Protein AF-A0A1W6LA20-F1 (afdb_monomer_lite)

Sequence (259 aa):
MHIARCRVLRPWIALGLLSVAATGLAGEPKESLSGRDGVFAAWASPSVADTHVFFKSREGATALARHCRAQLPVHLLPQGTPFTCRVEFLPPAEAGHEGGGLRLSVKGPGSKPDHWVYGLFTVSSPHHVRWTERAATAAEQSAVRALLATDTKLSRTVTGRAVGSARAVAAAEGGRILVVVPGRRVVDAFSEARRHHVFLVDGESARHLGELPDRPKQYVDVDGDDLPEVITDTECDGICVQLWTFSPRLELLVELGGH

Organism: NCBI:txid946333

Structure (mmCIF, N/CA/C/O backbone):
data_AF-A0A1W6LA20-F1
#
_entry.id   AF-A0A1W6LA20-F1
#
loop_
_atom_site.group_PDB
_atom_site.id
_atom_site.type_symbol
_atom_site.label_atom_id
_atom_site.label_alt_id
_atom_site.label_comp_id
_atom_site.label_asym_id
_atom_site.label_entity_id
_atom_site.label_seq_id
_atom_site.pdbx_PDB_ins_code
_atom_site.Cartn_x
_atom_site.Cartn_y
_atom_site.Cartn_z
_atom_site.occupancy
_atom_site.B_iso_or_equiv
_atom_site.auth_seq_id
_atom_site.auth_comp_id
_atom_site.auth_asym_id
_atom_site.auth_atom_id
_atom_site.pdbx_PDB_model_num
ATOM 1 N N . MET A 1 1 ? -43.755 4.092 -81.314 1.00 35.50 1 MET A N 1
ATOM 2 C CA . MET A 1 1 ? -42.280 4.095 -81.407 1.00 35.50 1 MET A CA 1
ATOM 3 C C . MET A 1 1 ? -41.787 2.778 -80.825 1.00 35.50 1 MET A C 1
ATOM 5 O O . MET A 1 1 ? -42.284 2.374 -79.781 1.00 35.50 1 MET A O 1
ATOM 9 N N . HIS A 1 2 ? -40.984 2.048 -81.596 1.00 28.33 2 HIS A N 1
ATOM 10 C CA . HIS A 1 2 ? -40.723 0.617 -81.443 1.00 28.33 2 HIS A CA 1
ATOM 11 C C . HIS A 1 2 ? -40.087 0.202 -80.108 1.00 28.33 2 HIS A C 1
ATOM 13 O O . HIS A 1 2 ? -39.221 0.874 -79.559 1.00 28.33 2 HIS A O 1
ATOM 19 N N . ILE A 1 3 ? -40.524 -0.977 -79.666 1.00 36.94 3 ILE A N 1
ATOM 20 C CA . ILE A 1 3 ? -39.949 -1.848 -78.641 1.00 36.94 3 ILE A CA 1
ATOM 21 C C . ILE A 1 3 ? -38.493 -2.192 -78.984 1.00 36.94 3 ILE A C 1
ATOM 23 O O . ILE A 1 3 ? -38.224 -2.608 -80.107 1.00 36.94 3 ILE A O 1
ATOM 27 N N . ALA A 1 4 ? -37.608 -2.191 -77.985 1.00 27.38 4 ALA A N 1
ATOM 28 C CA . ALA A 1 4 ? -36.491 -3.132 -77.937 1.00 27.38 4 ALA A CA 1
ATOM 29 C C . ALA A 1 4 ? -36.120 -3.466 -76.483 1.00 27.38 4 ALA A C 1
ATOM 31 O O . ALA A 1 4 ? -35.632 -2.636 -75.723 1.00 27.38 4 ALA A O 1
ATOM 32 N N . ARG A 1 5 ? -36.386 -4.724 -76.120 1.00 30.75 5 ARG A N 1
ATOM 33 C CA . ARG A 1 5 ? -35.808 -5.451 -74.984 1.00 30.75 5 ARG A CA 1
ATOM 34 C C . ARG A 1 5 ? -34.381 -5.890 -75.339 1.00 30.75 5 ARG A C 1
ATOM 36 O O . ARG A 1 5 ? -34.164 -6.256 -76.486 1.00 30.75 5 ARG A O 1
ATOM 43 N N . CYS A 1 6 ? -33.505 -6.031 -74.343 1.00 26.97 6 CYS A N 1
ATOM 44 C CA . CYS A 1 6 ? -32.532 -7.136 -74.207 1.00 26.97 6 CYS A CA 1
ATOM 45 C C . CYS A 1 6 ? -31.952 -7.094 -72.778 1.00 26.97 6 CYS A C 1
ATOM 47 O O . CYS A 1 6 ? -31.461 -6.061 -72.350 1.00 26.97 6 CYS A O 1
ATOM 49 N N . ARG A 1 7 ? -32.295 -8.055 -71.910 1.00 30.61 7 ARG A N 1
ATOM 50 C CA . ARG A 1 7 ? -31.641 -9.362 -71.645 1.00 30.61 7 ARG A CA 1
ATOM 51 C C . ARG A 1 7 ? -30.317 -9.237 -70.868 1.00 30.61 7 ARG A C 1
ATOM 53 O O . ARG A 1 7 ? -29.341 -8.743 -71.397 1.00 30.61 7 ARG A O 1
ATOM 60 N N . VAL A 1 8 ? -30.352 -9.555 -69.568 1.00 32.16 8 VAL A N 1
ATOM 61 C CA . VAL A 1 8 ? -29.878 -10.809 -68.921 1.00 32.16 8 VAL A CA 1
ATOM 62 C C . VAL A 1 8 ? -28.401 -10.739 -68.516 1.00 32.16 8 VAL A C 1
ATOM 64 O O . VAL A 1 8 ? -27.531 -10.852 -69.365 1.00 32.16 8 VAL A O 1
ATOM 67 N N . LEU A 1 9 ? -28.150 -10.699 -67.203 1.00 30.02 9 LEU A N 1
ATOM 68 C CA . LEU A 1 9 ? -27.264 -11.646 -66.514 1.00 30.02 9 LEU A CA 1
ATOM 69 C C . LEU A 1 9 ? -27.582 -11.660 -65.008 1.00 30.02 9 LEU A C 1
ATOM 71 O O . LEU A 1 9 ? -27.812 -10.633 -64.379 1.00 30.02 9 LEU A O 1
ATOM 75 N N . ARG A 1 10 ? -27.703 -12.884 -64.495 1.00 33.62 10 ARG A N 1
ATOM 76 C CA . ARG A 1 10 ? -28.074 -13.296 -63.135 1.00 33.62 10 ARG A CA 1
ATOM 77 C C . ARG A 1 10 ? -26.776 -13.553 -62.320 1.00 33.62 10 ARG A C 1
ATOM 79 O 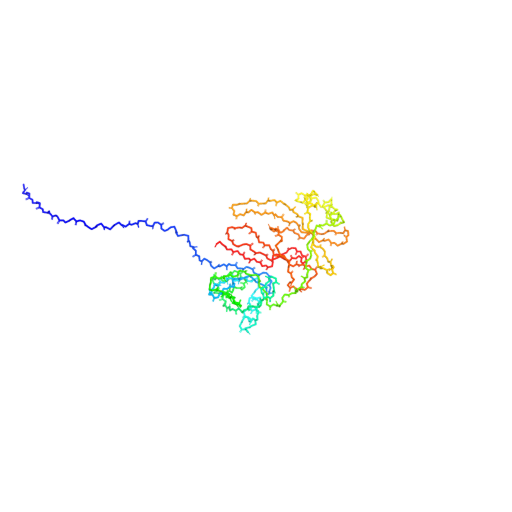O . ARG A 1 10 ? -25.693 -13.407 -62.876 1.00 33.62 10 ARG A O 1
ATOM 86 N N . PRO A 1 11 ? -26.853 -13.888 -61.021 1.00 39.06 11 PRO A N 1
ATOM 87 C CA . PRO A 1 11 ? -26.169 -13.197 -59.935 1.00 39.06 11 PRO A CA 1
ATOM 88 C C . PRO A 1 11 ? -24.902 -13.921 -59.455 1.00 39.06 11 PRO A C 1
ATOM 90 O O . PRO A 1 11 ? -24.794 -15.138 -59.567 1.00 39.06 11 PRO A O 1
ATOM 93 N N . TRP A 1 12 ? -23.999 -13.192 -58.805 1.00 30.77 12 TRP A N 1
ATOM 94 C CA . TRP A 1 12 ? -23.116 -13.787 -57.804 1.00 30.77 12 TRP A CA 1
ATOM 95 C C . TRP A 1 12 ? -23.503 -13.221 -56.446 1.00 30.77 12 TRP A C 1
ATOM 97 O O . TRP A 1 12 ? -23.446 -12.019 -56.201 1.00 30.77 12 TRP A O 1
ATOM 107 N N . ILE A 1 13 ? -23.990 -14.124 -55.602 1.00 44.78 13 ILE A N 1
ATOM 108 C CA . ILE A 1 13 ? -24.242 -13.900 -54.188 1.00 44.78 13 ILE A CA 1
ATOM 109 C C . ILE A 1 13 ? -22.882 -13.657 -53.536 1.00 44.78 13 ILE A C 1
ATOM 111 O O . ILE A 1 13 ? -22.053 -14.560 -53.486 1.00 44.78 13 ILE A O 1
ATOM 115 N N . ALA A 1 14 ? -22.673 -12.459 -53.008 1.00 33.38 14 ALA A N 1
ATOM 116 C CA . ALA A 1 14 ? -21.736 -12.246 -51.921 1.00 33.38 14 ALA A CA 1
ATOM 117 C C . ALA A 1 14 ? -22.557 -11.716 -50.747 1.00 33.38 14 ALA A C 1
ATOM 119 O O . ALA A 1 14 ? -22.927 -10.543 -50.700 1.00 33.38 14 ALA A O 1
ATOM 120 N N . LEU A 1 15 ? -22.904 -12.631 -49.839 1.00 37.78 15 LEU A N 1
ATOM 121 C CA . LEU A 1 15 ? -23.338 -12.310 -48.486 1.00 37.78 15 LEU A CA 1
ATOM 122 C C . LEU A 1 15 ? -22.204 -11.506 -47.829 1.00 37.78 15 LEU A C 1
ATOM 124 O O . LEU A 1 15 ? -21.242 -12.070 -47.314 1.00 37.78 15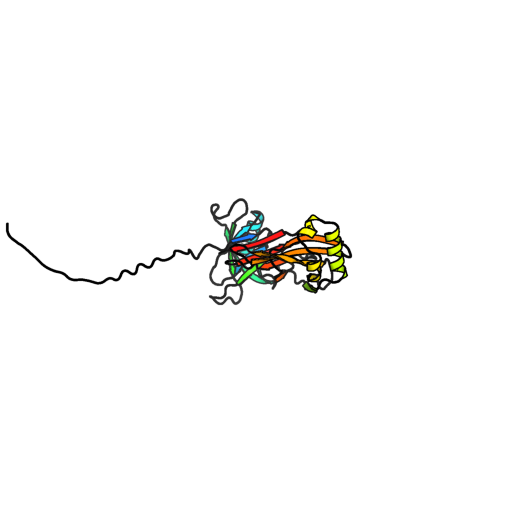 LEU A O 1
ATOM 128 N N . GLY A 1 16 ? -22.298 -10.182 -47.889 1.00 30.05 16 GLY A N 1
ATOM 129 C CA . GLY A 1 16 ? -21.519 -9.295 -47.040 1.00 30.05 16 GLY A CA 1
ATOM 130 C C . GLY A 1 16 ? -22.166 -9.276 -45.665 1.00 30.05 16 GLY A C 1
ATOM 131 O O . GLY A 1 16 ? -23.110 -8.524 -45.437 1.00 30.05 16 GLY A O 1
ATOM 132 N N . LEU A 1 17 ? -21.691 -10.145 -44.773 1.00 33.44 17 LEU A N 1
ATOM 133 C CA . LEU A 1 17 ? -21.923 -10.033 -43.338 1.00 33.44 17 LEU A CA 1
ATOM 134 C C . LEU A 1 17 ? -21.508 -8.623 -42.897 1.00 33.44 17 LEU A C 1
ATOM 136 O O . LEU A 1 17 ? -20.324 -8.288 -42.910 1.00 33.44 17 LEU A O 1
ATOM 140 N N . LEU A 1 18 ? -22.485 -7.801 -42.506 1.00 33.50 18 LEU A N 1
ATOM 141 C CA . LEU A 1 18 ? -22.236 -6.658 -41.636 1.00 33.50 18 LEU A CA 1
ATOM 142 C C . LEU A 1 18 ? -21.781 -7.212 -40.282 1.00 33.50 18 LEU A C 1
ATOM 144 O O . LEU A 1 18 ? -22.583 -7.433 -39.377 1.00 33.50 18 LEU A O 1
ATOM 148 N N . SER A 1 19 ? -20.480 -7.442 -40.145 1.00 3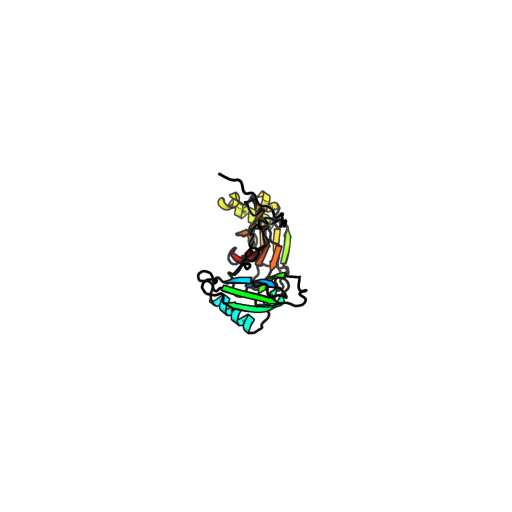0.89 19 SER A N 1
ATOM 149 C CA . SER A 1 19 ? -19.848 -7.494 -38.836 1.00 30.89 19 SER A CA 1
ATOM 150 C C . SER A 1 19 ? -19.741 -6.057 -38.345 1.00 30.89 19 SER A C 1
ATOM 152 O O . SER A 1 19 ? -18.800 -5.340 -38.680 1.00 30.89 19 SER A O 1
ATOM 154 N N . VAL A 1 20 ? -20.730 -5.619 -37.566 1.00 34.94 20 VAL A N 1
ATOM 155 C CA . VAL A 1 20 ? -20.547 -4.494 -36.646 1.00 34.94 20 VAL A CA 1
ATOM 156 C C . VAL A 1 20 ? -19.539 -4.981 -35.610 1.00 34.94 20 VAL A C 1
ATOM 158 O O . VAL A 1 20 ? -19.895 -5.604 -34.614 1.00 34.94 20 VAL A O 1
ATOM 161 N N . ALA A 1 21 ? -18.255 -4.784 -35.903 1.00 31.67 21 ALA A N 1
ATOM 162 C CA . ALA A 1 21 ? -17.211 -4.891 -34.907 1.00 31.67 21 ALA A CA 1
ATOM 163 C C . ALA A 1 21 ? -17.464 -3.763 -33.906 1.00 31.67 21 ALA A C 1
ATOM 165 O O . ALA A 1 21 ? -17.222 -2.593 -34.199 1.00 31.67 21 ALA A O 1
ATOM 166 N N . ALA A 1 22 ? -18.011 -4.112 -32.744 1.00 31.70 22 ALA A N 1
ATOM 167 C CA . ALA A 1 22 ? -17.915 -3.263 -31.576 1.00 31.70 22 ALA A CA 1
ATOM 168 C C . ALA A 1 22 ? -16.418 -3.066 -31.308 1.00 31.70 22 ALA A C 1
ATOM 170 O O . ALA A 1 22 ? -15.726 -3.982 -30.867 1.00 31.70 22 ALA A O 1
ATOM 171 N N . THR A 1 23 ? -15.901 -1.891 -31.653 1.00 36.00 23 THR A N 1
ATOM 172 C CA . THR A 1 23 ? -14.560 -1.439 -31.296 1.00 36.00 23 THR A CA 1
ATOM 173 C C . THR A 1 23 ? -14.529 -1.169 -29.794 1.00 36.00 23 THR A C 1
ATOM 175 O O . THR A 1 23 ? -14.578 -0.023 -29.360 1.00 36.00 23 THR A O 1
ATOM 178 N N . GLY A 1 24 ? -14.490 -2.234 -28.995 1.00 33.00 24 GLY A N 1
ATOM 179 C CA . GLY A 1 24 ? -13.830 -2.187 -27.700 1.00 33.00 24 GLY A CA 1
ATOM 180 C C . GLY A 1 24 ? -12.334 -2.236 -27.981 1.00 33.00 24 GLY A C 1
ATOM 181 O O . GLY A 1 24 ? -11.822 -3.274 -28.397 1.00 33.00 24 GLY A O 1
ATOM 182 N N . LEU A 1 25 ? -11.652 -1.099 -27.863 1.00 35.97 25 LEU A N 1
ATOM 183 C CA . LEU A 1 25 ? -10.195 -1.031 -27.940 1.00 35.97 25 LEU A CA 1
ATOM 184 C C . LEU A 1 25 ? -9.618 -1.784 -26.735 1.00 35.97 25 LEU A C 1
ATOM 186 O O . LEU A 1 25 ? -9.484 -1.232 -25.651 1.00 35.97 25 LEU A O 1
ATOM 190 N N . ALA A 1 26 ? -9.294 -3.060 -26.924 1.00 40.66 26 ALA A N 1
ATOM 191 C CA . ALA A 1 26 ? -8.349 -3.760 -26.071 1.00 40.66 26 ALA A CA 1
ATOM 192 C C . ALA A 1 26 ? -6.939 -3.271 -26.440 1.00 40.66 26 ALA A C 1
ATOM 194 O O . ALA A 1 26 ? -6.529 -3.444 -27.589 1.00 40.66 26 ALA A O 1
ATOM 195 N N . GLY A 1 27 ? -6.206 -2.667 -25.498 1.00 46.44 27 GLY A N 1
ATOM 196 C CA . GLY A 1 27 ? -4.784 -2.363 -25.707 1.00 46.44 27 GLY A CA 1
ATOM 197 C C . GLY A 1 27 ? -4.241 -1.049 -25.149 1.00 46.44 27 GLY A C 1
ATOM 198 O O . GLY A 1 27 ? -3.150 -0.665 -25.568 1.00 46.44 27 GLY A O 1
ATOM 199 N N . GLU A 1 28 ? -4.930 -0.354 -24.240 1.00 48.66 28 GLU A N 1
ATOM 200 C CA . GLU A 1 28 ? -4.274 0.753 -23.536 1.00 48.66 28 GLU A CA 1
ATOM 201 C C . GLU A 1 28 ? -3.193 0.205 -22.584 1.00 48.66 28 GLU A C 1
ATOM 203 O O . GLU A 1 28 ? -3.422 -0.800 -21.894 1.00 48.66 28 GLU A O 1
ATOM 208 N N . PRO A 1 29 ? -1.982 0.797 -22.581 1.00 54.75 29 PRO A N 1
ATOM 209 C CA . PRO A 1 29 ? -0.917 0.377 -21.686 1.00 54.75 29 PRO A CA 1
ATOM 210 C C . PRO A 1 29 ? -1.389 0.549 -20.245 1.00 54.75 29 PRO A C 1
ATOM 212 O O . PRO A 1 29 ? -1.896 1.600 -19.867 1.00 54.75 29 PRO A O 1
ATOM 215 N N . LYS A 1 30 ? -1.228 -0.497 -19.432 1.00 71.94 30 LYS A N 1
ATOM 216 C CA . LYS A 1 30 ? -1.599 -0.436 -18.017 1.00 71.94 30 LYS A CA 1
ATOM 2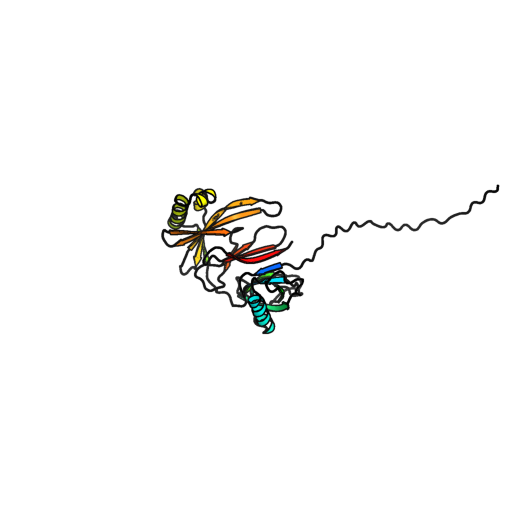17 C C . LYS A 1 30 ? -0.707 0.589 -17.316 1.00 71.94 30 LYS A C 1
ATOM 219 O O . LYS A 1 30 ? 0.512 0.598 -17.527 1.00 71.94 30 LYS A O 1
ATOM 224 N N . GLU A 1 31 ? -1.322 1.430 -16.494 1.00 82.31 31 GLU A N 1
ATOM 225 C CA . GLU A 1 31 ? -0.661 2.563 -15.859 1.00 82.31 31 GLU A CA 1
ATOM 226 C C . GLU A 1 31 ? -0.394 2.263 -14.387 1.00 82.31 31 GLU A C 1
ATOM 228 O O . GLU A 1 31 ? -1.270 1.823 -13.639 1.00 82.31 31 GLU A O 1
ATOM 233 N N . SER A 1 32 ? 0.839 2.517 -13.964 1.00 85.50 32 SER A N 1
ATOM 234 C CA . SER A 1 32 ? 1.225 2.535 -12.564 1.00 85.50 32 SER A CA 1
ATOM 235 C C . SER A 1 32 ? 1.595 3.948 -12.153 1.00 85.50 32 SER A C 1
ATOM 237 O O . SER A 1 32 ? 2.378 4.610 -12.830 1.00 85.50 32 SER A O 1
ATOM 239 N N . LEU A 1 33 ? 1.090 4.385 -11.006 1.00 87.44 33 LEU A N 1
ATOM 240 C CA . LEU A 1 33 ? 1.549 5.586 -10.331 1.00 87.44 33 LEU A CA 1
ATOM 241 C C . LEU A 1 33 ? 2.401 5.179 -9.131 1.00 87.44 33 LEU A C 1
ATOM 243 O O . LEU A 1 33 ? 1.936 4.460 -8.250 1.00 87.44 33 LEU A O 1
ATOM 247 N N . SER A 1 34 ? 3.633 5.673 -9.070 1.00 88.88 34 SER A N 1
ATOM 248 C CA . SER A 1 34 ? 4.517 5.522 -7.922 1.00 88.88 34 SER A CA 1
ATOM 249 C C . SER A 1 34 ? 4.767 6.859 -7.228 1.00 88.88 34 SER A C 1
ATOM 251 O O . SER A 1 34 ? 5.287 7.826 -7.791 1.00 88.88 34 SER A O 1
ATOM 253 N N . GLY A 1 35 ? 4.408 6.893 -5.953 1.00 85.38 35 GLY A N 1
ATOM 254 C CA . GLY A 1 35 ? 4.752 7.935 -5.004 1.00 85.38 35 GLY A CA 1
ATOM 255 C C . GLY A 1 35 ? 6.028 7.680 -4.209 1.00 85.38 35 GLY A C 1
ATOM 256 O O . GLY A 1 35 ? 6.377 8.539 -3.401 1.00 85.38 35 GLY A O 1
ATOM 257 N N . ARG A 1 36 ? 6.712 6.547 -4.417 1.00 87.25 36 ARG A N 1
ATOM 258 C CA . ARG A 1 36 ? 7.918 6.157 -3.674 1.00 87.25 36 ARG A CA 1
ATOM 259 C C . ARG A 1 36 ? 9.039 5.773 -4.629 1.00 87.25 36 ARG A C 1
ATOM 261 O O . ARG A 1 36 ? 8.926 4.817 -5.393 1.00 87.25 36 ARG A O 1
ATOM 268 N N . ASP A 1 37 ? 10.153 6.488 -4.533 1.00 88.00 37 ASP A N 1
ATOM 269 C CA . ASP A 1 37 ? 11.346 6.176 -5.312 1.00 88.00 37 ASP A CA 1
ATOM 270 C C . ASP A 1 37 ? 11.783 4.725 -5.080 1.00 88.00 37 ASP A C 1
ATOM 272 O O . ASP A 1 37 ? 11.865 4.250 -3.949 1.00 88.00 37 ASP A O 1
ATOM 276 N N . GLY A 1 38 ? 12.062 4.014 -6.172 1.00 89.50 38 GLY A N 1
ATOM 277 C CA . GLY A 1 38 ? 12.524 2.630 -6.116 1.00 89.50 38 GLY A CA 1
ATOM 278 C C . GLY A 1 38 ? 11.433 1.579 -5.902 1.00 89.50 38 GLY A C 1
ATOM 279 O O . GLY A 1 38 ? 11.757 0.399 -5.988 1.00 89.50 38 GLY A O 1
ATOM 280 N N . VAL A 1 39 ? 10.169 1.963 -5.705 1.00 92.75 39 VAL A N 1
ATOM 281 C CA . VAL A 1 39 ? 9.024 1.039 -5.621 1.00 92.75 39 VAL A CA 1
ATOM 282 C C . VAL A 1 39 ? 8.064 1.335 -6.766 1.00 92.75 39 VAL A C 1
ATOM 284 O O . VAL A 1 39 ? 7.811 2.494 -7.080 1.00 92.75 39 VAL A O 1
ATOM 287 N N . PHE A 1 40 ? 7.545 0.314 -7.438 1.00 92.75 40 PHE A N 1
ATOM 288 C CA . PHE A 1 40 ? 6.660 0.497 -8.592 1.00 92.75 40 PHE A CA 1
ATOM 289 C C . PHE A 1 40 ? 5.819 -0.751 -8.851 1.00 92.75 40 PHE A C 1
ATOM 291 O O . PHE A 1 40 ? 6.136 -1.832 -8.358 1.00 92.75 40 PHE A O 1
ATOM 298 N N . ALA A 1 41 ? 4.761 -0.620 -9.648 1.00 90.44 41 ALA A N 1
ATOM 299 C CA . ALA A 1 41 ? 4.003 -1.760 -10.137 1.00 90.44 41 ALA A CA 1
ATOM 300 C C . ALA A 1 41 ? 4.288 -2.013 -11.617 1.00 90.44 41 ALA A C 1
ATOM 302 O O . ALA A 1 41 ? 4.459 -1.075 -12.397 1.00 90.44 41 ALA A O 1
ATOM 303 N N . ALA A 1 42 ? 4.356 -3.285 -12.004 1.00 88.38 42 ALA A N 1
ATOM 304 C CA . ALA A 1 42 ? 4.606 -3.668 -13.386 1.00 88.38 42 ALA A CA 1
ATOM 305 C C . ALA A 1 42 ? 4.055 -5.055 -13.709 1.00 88.38 42 ALA A C 1
ATOM 307 O O . ALA A 1 42 ? 3.876 -5.912 -12.839 1.00 88.38 42 ALA A O 1
ATOM 308 N N . TRP A 1 43 ? 3.864 -5.305 -14.997 1.00 82.00 43 TRP A N 1
ATOM 309 C CA . TRP A 1 43 ? 3.751 -6.658 -15.513 1.00 82.00 43 TRP A CA 1
ATOM 310 C C . TRP A 1 43 ? 5.133 -7.292 -15.636 1.00 82.00 43 TRP A C 1
ATOM 312 O O . TRP A 1 43 ? 6.037 -6.752 -16.278 1.00 82.00 43 TRP A O 1
ATOM 322 N N . ALA A 1 44 ? 5.280 -8.482 -15.064 1.00 78.31 44 ALA A N 1
ATOM 323 C CA . ALA A 1 44 ? 6.351 -9.392 -15.411 1.00 78.31 44 ALA A CA 1
ATOM 324 C C . ALA A 1 44 ? 5.859 -10.377 -16.473 1.00 78.31 44 ALA A C 1
ATOM 326 O O . ALA A 1 44 ? 4.968 -11.193 -16.226 1.00 78.31 44 ALA A O 1
ATOM 327 N N . SER A 1 45 ? 6.451 -10.305 -17.663 1.00 67.00 45 SER A N 1
ATOM 328 C CA . SER A 1 45 ? 6.096 -11.145 -18.807 1.00 67.00 45 SER A CA 1
ATOM 329 C C . SER A 1 45 ? 7.355 -11.586 -19.561 1.00 67.00 45 SER A C 1
ATOM 331 O O . SER A 1 45 ? 8.325 -10.828 -19.656 1.00 67.00 45 SER A O 1
ATOM 333 N N . PRO A 1 46 ? 7.374 -12.804 -20.129 1.00 58.00 46 PRO A N 1
ATOM 334 C CA . PRO A 1 46 ? 8.442 -13.226 -21.030 1.00 58.00 46 PRO A CA 1
ATOM 335 C C . PRO A 1 46 ? 8.391 -12.489 -22.378 1.00 58.00 46 PRO A C 1
ATOM 337 O O . PRO A 1 46 ? 9.422 -12.391 -23.049 1.00 58.00 46 PRO A O 1
ATOM 340 N N . SER A 1 47 ? 7.224 -11.955 -22.758 1.00 54.66 47 SER A N 1
ATOM 341 C CA . SER A 1 47 ? 6.966 -11.239 -24.007 1.00 54.66 47 SER A CA 1
ATOM 342 C C . SER A 1 47 ? 6.430 -9.833 -23.718 1.00 54.66 47 SER A C 1
ATOM 344 O O . SER A 1 47 ? 5.232 -9.595 -23.797 1.00 54.66 47 SER A O 1
ATOM 346 N N . VAL A 1 48 ? 7.340 -8.932 -23.330 1.00 54.12 48 VAL A N 1
ATOM 347 C CA . VAL A 1 48 ? 7.296 -7.464 -23.534 1.00 54.12 48 VAL A CA 1
ATOM 348 C C . VAL A 1 48 ? 5.913 -6.804 -23.373 1.00 54.12 48 VAL A C 1
ATOM 350 O O . VAL A 1 48 ? 5.502 -5.993 -24.194 1.00 54.12 48 VAL A O 1
ATOM 353 N N . ALA A 1 49 ? 5.162 -7.164 -22.331 1.00 64.81 49 ALA A N 1
ATOM 354 C CA . ALA A 1 49 ? 4.028 -6.346 -21.930 1.00 64.81 49 ALA A CA 1
ATOM 355 C C . ALA A 1 49 ? 4.611 -5.151 -21.180 1.00 64.81 49 ALA A C 1
ATOM 357 O O . ALA A 1 49 ? 5.082 -5.295 -20.049 1.00 64.81 49 ALA A O 1
ATOM 358 N N . ASP A 1 50 ? 4.659 -4.008 -21.851 1.00 78.88 50 ASP A N 1
ATOM 359 C CA . ASP A 1 50 ? 5.176 -2.795 -21.248 1.00 78.88 50 ASP A CA 1
ATOM 360 C C . ASP A 1 50 ? 4.129 -2.191 -20.311 1.00 78.88 50 ASP A C 1
ATOM 362 O O . ASP A 1 50 ? 2.942 -2.113 -20.624 1.00 78.88 50 ASP A O 1
ATOM 366 N N . THR A 1 51 ? 4.583 -1.772 -19.135 1.00 84.94 51 THR A N 1
ATOM 367 C CA . THR A 1 51 ? 3.792 -0.978 -18.190 1.00 84.94 51 THR A CA 1
ATOM 368 C C . THR A 1 51 ? 4.251 0.467 -18.288 1.00 84.94 51 THR A C 1
ATOM 370 O O . THR A 1 51 ? 5.458 0.732 -18.296 1.00 84.94 51 THR A O 1
ATOM 373 N N . HIS A 1 52 ? 3.312 1.404 -18.364 1.00 88.81 52 HIS A N 1
ATOM 374 C CA . HIS A 1 52 ? 3.628 2.818 -18.209 1.00 88.81 52 HIS A CA 1
ATOM 375 C C . HIS A 1 52 ? 3.675 3.129 -16.715 1.00 88.81 52 HIS A C 1
ATOM 377 O O . HIS A 1 52 ? 2.690 2.946 -16.010 1.00 88.81 52 HIS A O 1
ATOM 383 N N . VAL A 1 53 ? 4.837 3.540 -16.215 1.00 89.69 53 VAL A N 1
ATOM 384 C CA . VAL A 1 53 ? 5.050 3.848 -14.799 1.00 89.69 53 VAL A CA 1
ATOM 385 C C . VAL A 1 53 ? 5.358 5.329 -14.656 1.00 89.69 53 VAL A C 1
ATOM 387 O O . VAL A 1 53 ? 6.362 5.820 -15.175 1.00 89.69 53 VAL A O 1
ATOM 390 N N . PHE A 1 54 ? 4.506 6.029 -13.924 1.00 89.75 54 PHE A N 1
ATOM 391 C CA . PHE A 1 54 ? 4.608 7.449 -13.631 1.00 89.75 54 PHE A CA 1
ATOM 392 C C . PHE A 1 54 ? 5.114 7.645 -12.209 1.00 89.75 54 PHE A C 1
ATOM 394 O O . PHE A 1 54 ? 4.591 7.049 -11.271 1.00 89.75 54 PHE A O 1
ATOM 401 N N . PHE A 1 55 ? 6.124 8.490 -12.031 1.00 87.69 55 PHE A N 1
ATOM 402 C CA . PHE A 1 55 ? 6.685 8.803 -10.717 1.00 87.69 55 PHE A CA 1
ATOM 403 C C . PHE A 1 55 ? 6.286 10.204 -10.288 1.00 87.69 55 PHE A C 1
ATOM 405 O O . PHE A 1 55 ? 6.302 11.108 -11.111 1.00 87.69 55 PHE A O 1
ATOM 412 N N . LYS A 1 56 ? 6.041 10.432 -8.992 1.00 84.12 56 LYS A N 1
ATOM 413 C CA . LYS A 1 56 ? 5.834 11.795 -8.456 1.00 84.12 56 LYS A CA 1
ATOM 414 C C . LYS A 1 56 ? 7.027 12.736 -8.708 1.00 84.12 56 LYS A C 1
ATOM 416 O O . LYS A 1 56 ? 6.839 13.947 -8.713 1.00 84.12 56 LYS A O 1
ATOM 421 N N . SER A 1 57 ? 8.240 12.205 -8.896 1.00 84.19 57 SER A N 1
ATOM 422 C CA . SER A 1 57 ? 9.468 12.979 -9.128 1.00 84.19 57 SER A CA 1
ATOM 423 C C . SER A 1 57 ? 10.213 12.504 -10.382 1.00 84.19 57 SER A C 1
ATOM 425 O O . SER A 1 57 ? 10.217 11.319 -10.734 1.00 84.19 57 SER A O 1
ATOM 427 N N . ARG A 1 58 ? 10.890 13.426 -11.076 1.00 86.62 58 ARG A N 1
ATOM 428 C CA . ARG A 1 58 ? 11.765 13.078 -12.211 1.00 86.62 58 ARG A CA 1
ATOM 429 C C . ARG A 1 58 ? 13.022 12.348 -11.739 1.00 86.62 58 ARG A C 1
ATOM 431 O O . ARG A 1 58 ? 13.567 11.510 -12.465 1.00 86.62 58 ARG A O 1
ATOM 438 N N . GLU A 1 59 ? 13.484 12.671 -10.539 1.00 89.19 59 GLU A N 1
ATOM 439 C CA . GLU A 1 59 ? 14.616 12.051 -9.864 1.00 89.19 59 GLU A CA 1
ATOM 440 C C . GLU A 1 59 ? 14.363 10.556 -9.651 1.00 89.19 59 GLU A C 1
ATOM 442 O O . GLU A 1 59 ? 15.210 9.751 -10.045 1.00 89.19 59 GLU A O 1
ATOM 447 N N . GLY A 1 60 ? 13.180 10.183 -9.152 1.00 89.50 60 GLY A N 1
ATOM 448 C CA . GLY A 1 60 ? 12.763 8.794 -8.949 1.00 89.50 60 GLY A CA 1
ATOM 449 C C . GLY A 1 60 ? 12.746 7.992 -10.249 1.00 89.50 60 GLY A C 1
ATOM 450 O O . GLY A 1 60 ? 13.387 6.940 -10.343 1.00 89.50 60 GLY A O 1
ATOM 451 N N . ALA A 1 61 ? 12.127 8.539 -11.302 1.00 91.12 61 ALA A N 1
ATOM 452 C CA . ALA A 1 61 ? 12.144 7.925 -12.633 1.00 91.12 61 ALA A CA 1
ATOM 453 C C . ALA A 1 61 ? 13.579 7.768 -13.175 1.00 91.12 61 ALA A C 1
ATOM 455 O O . ALA A 1 61 ? 13.949 6.732 -13.730 1.00 91.12 61 ALA A O 1
ATOM 456 N N . THR A 1 62 ? 14.433 8.777 -12.983 1.00 92.25 62 THR A N 1
ATOM 457 C CA . THR A 1 62 ? 15.832 8.739 -13.437 1.00 92.25 62 THR A CA 1
ATOM 458 C C . THR A 1 62 ? 16.667 7.720 -12.664 1.00 92.25 62 THR A C 1
ATOM 460 O O . THR A 1 62 ? 17.519 7.047 -13.257 1.00 92.25 62 THR A O 1
ATOM 463 N N . ALA A 1 63 ? 16.432 7.585 -11.360 1.00 93.75 63 ALA A N 1
ATOM 464 C CA . ALA A 1 63 ? 17.093 6.601 -10.515 1.00 93.75 63 ALA A CA 1
ATOM 465 C C . ALA A 1 63 ? 16.728 5.175 -10.946 1.00 93.75 63 ALA A C 1
ATOM 467 O O . ALA A 1 63 ? 17.634 4.376 -11.199 1.00 93.75 63 ALA A O 1
ATOM 468 N N . LEU A 1 64 ? 15.435 4.885 -11.148 1.00 94.75 64 LEU A N 1
ATOM 469 C CA . LEU A 1 64 ? 14.999 3.581 -11.656 1.00 94.75 64 LEU A CA 1
ATOM 470 C C . LEU A 1 64 ? 15.567 3.308 -13.055 1.00 94.75 64 LEU A C 1
ATOM 472 O O . LEU A 1 64 ? 16.077 2.217 -13.320 1.00 94.75 64 LEU A O 1
ATOM 476 N N . ALA A 1 65 ? 15.567 4.317 -13.933 1.00 94.44 65 ALA A N 1
ATOM 477 C CA . ALA A 1 65 ? 16.128 4.178 -15.271 1.00 94.44 65 ALA A CA 1
ATOM 478 C C . ALA A 1 65 ? 17.610 3.765 -15.237 1.00 94.44 65 ALA A C 1
ATOM 480 O O . ALA A 1 65 ? 18.051 2.895 -15.994 1.00 94.44 65 ALA A O 1
ATOM 481 N N . ARG A 1 66 ? 18.387 4.375 -14.335 1.00 95.94 66 ARG A N 1
ATOM 482 C CA . ARG A 1 66 ? 19.802 4.048 -14.117 1.00 95.94 66 ARG A CA 1
ATOM 483 C C . ARG A 1 66 ? 19.978 2.638 -13.554 1.00 95.94 66 ARG A C 1
ATOM 485 O O . ARG A 1 66 ? 20.834 1.913 -14.054 1.00 95.94 66 ARG A O 1
ATOM 492 N N . HIS A 1 67 ? 19.161 2.249 -12.574 1.00 96.69 67 HIS A N 1
ATOM 493 C CA . HIS A 1 67 ? 19.181 0.920 -11.950 1.00 96.69 67 HIS A CA 1
ATOM 494 C C . HIS A 1 67 ? 18.987 -0.198 -12.981 1.00 96.69 67 HIS A C 1
ATOM 496 O O . HIS A 1 67 ? 19.819 -1.098 -13.095 1.00 96.69 67 HIS A O 1
ATOM 502 N N . CYS A 1 68 ? 17.955 -0.083 -13.821 1.00 94.50 68 CYS A N 1
ATOM 503 C CA . CYS A 1 68 ? 17.675 -1.069 -14.867 1.00 94.50 68 CYS A CA 1
ATOM 504 C C . CYS A 1 68 ? 18.755 -1.098 -15.960 1.00 94.50 68 CYS A C 1
ATOM 506 O O . CYS A 1 68 ? 19.147 -2.169 -16.427 1.00 94.50 68 CYS A O 1
ATOM 508 N N . ARG A 1 69 ? 19.300 0.060 -16.362 1.00 94.88 69 ARG A N 1
ATOM 509 C CA . ARG A 1 69 ? 20.413 0.118 -17.333 1.00 94.88 69 ARG A CA 1
ATOM 510 C C . ARG A 1 69 ? 21.687 -0.532 -16.803 1.00 94.88 69 ARG A C 1
ATOM 512 O O . ARG A 1 69 ? 22.416 -1.134 -17.584 1.00 94.88 69 ARG A O 1
ATOM 519 N N . ALA A 1 70 ? 21.919 -0.462 -15.495 1.00 96.19 70 ALA A N 1
ATOM 520 C CA . ALA A 1 70 ? 23.004 -1.172 -14.825 1.00 96.19 70 ALA A CA 1
ATOM 521 C C . ALA A 1 70 ? 22.750 -2.688 -14.682 1.00 96.19 70 ALA A C 1
ATOM 523 O O . ALA A 1 70 ? 23.600 -3.389 -14.143 1.00 96.19 70 ALA A O 1
ATOM 524 N N . GLN A 1 71 ? 21.610 -3.198 -15.173 1.00 93.19 71 GLN A N 1
ATOM 525 C CA . GLN A 1 71 ? 21.206 -4.609 -15.089 1.00 93.19 71 GLN A CA 1
ATOM 526 C C . GLN A 1 71 ? 21.134 -5.131 -13.644 1.00 93.19 71 GLN A C 1
ATOM 528 O O . GLN A 1 71 ? 21.317 -6.322 -13.394 1.00 93.19 71 GLN A O 1
ATOM 533 N N . LEU A 1 72 ? 20.852 -4.238 -12.692 1.00 95.25 72 LEU A N 1
ATOM 534 C CA . LEU A 1 72 ? 20.617 -4.608 -11.303 1.00 95.25 72 LEU A CA 1
ATOM 535 C C . LEU A 1 72 ? 19.222 -5.240 -11.153 1.00 95.25 72 LEU A C 1
ATOM 537 O O . LEU A 1 72 ? 18.300 -4.875 -11.892 1.00 95.25 72 LEU A O 1
ATOM 541 N N . PRO A 1 73 ? 19.050 -6.199 -10.225 1.00 93.69 73 PRO A N 1
ATOM 542 C CA . PRO A 1 73 ? 17.770 -6.860 -10.033 1.00 93.69 73 PRO A CA 1
ATOM 543 C C . PRO A 1 73 ? 16.731 -5.906 -9.439 1.00 93.69 73 PRO A C 1
ATOM 545 O O . PRO A 1 73 ? 17.049 -5.016 -8.652 1.00 93.69 73 PRO A O 1
ATOM 548 N N . VAL A 1 74 ? 15.474 -6.133 -9.798 1.00 94.12 74 VAL A N 1
ATOM 549 C CA . VAL A 1 74 ? 14.300 -5.632 -9.076 1.00 94.12 74 VAL A CA 1
ATOM 550 C C . VAL A 1 74 ? 13.599 -6.823 -8.436 1.00 94.12 74 VAL A C 1
ATOM 552 O O . VAL A 1 74 ? 13.599 -7.919 -8.993 1.00 94.12 74 VAL A O 1
ATOM 555 N N . HIS A 1 75 ? 13.030 -6.643 -7.257 1.00 92.56 75 HIS A N 1
ATOM 556 C CA . HIS A 1 75 ? 12.523 -7.730 -6.431 1.00 92.56 75 HIS A CA 1
ATOM 557 C C . HIS A 1 75 ? 11.003 -7.680 -6.349 1.00 92.56 75 HIS A C 1
ATOM 559 O O . HIS A 1 75 ? 10.441 -6.645 -6.002 1.00 92.56 75 HIS A O 1
ATOM 565 N N . LEU A 1 76 ? 10.345 -8.801 -6.649 1.00 90.56 76 LEU A N 1
ATOM 566 C CA . LEU A 1 76 ? 8.899 -8.958 -6.503 1.00 90.56 76 LEU A CA 1
ATOM 567 C C . LEU A 1 76 ? 8.516 -8.994 -5.019 1.00 90.56 76 LEU A C 1
ATOM 569 O O . LEU A 1 76 ? 9.034 -9.818 -4.265 1.00 90.56 76 LEU A O 1
ATOM 573 N N . LEU A 1 77 ? 7.581 -8.146 -4.611 1.00 89.38 77 LEU A N 1
ATOM 574 C CA . LEU A 1 77 ? 6.996 -8.147 -3.275 1.00 89.38 77 LEU A CA 1
ATOM 575 C C . LEU A 1 77 ? 5.843 -9.162 -3.173 1.00 89.38 77 LEU A C 1
ATOM 577 O O . LEU A 1 77 ? 5.073 -9.299 -4.125 1.00 89.38 77 LEU A O 1
ATOM 581 N N . PRO A 1 78 ? 5.659 -9.816 -2.008 1.00 86.19 78 PRO A N 1
ATOM 582 C CA . PRO A 1 78 ? 6.537 -9.834 -0.828 1.00 86.19 78 PRO A CA 1
ATOM 583 C C . PRO A 1 78 ? 7.735 -10.791 -0.930 1.00 86.19 78 PRO A C 1
ATOM 585 O O . PRO A 1 78 ? 8.582 -10.809 -0.042 1.00 86.19 78 PRO A O 1
ATOM 588 N N . GLN A 1 79 ? 7.792 -11.651 -1.948 1.00 85.94 79 GLN A N 1
ATOM 589 C CA . GLN A 1 79 ? 8.662 -12.834 -1.931 1.00 85.94 79 GLN A CA 1
ATOM 590 C C . GLN A 1 79 ? 10.159 -12.521 -2.078 1.00 85.94 79 GLN A C 1
ATOM 592 O O . GLN A 1 79 ? 10.985 -13.396 -1.838 1.00 85.94 79 GLN A O 1
ATOM 597 N N . GLY A 1 80 ? 10.526 -11.320 -2.521 1.00 88.31 80 GLY A N 1
ATOM 598 C CA . GLY A 1 80 ? 11.909 -10.922 -2.789 1.00 88.31 80 GLY A CA 1
ATOM 599 C C . GLY A 1 80 ? 12.519 -11.573 -4.032 1.00 88.31 80 GLY A C 1
ATOM 600 O O . GLY A 1 80 ? 13.717 -11.428 -4.282 1.00 88.31 80 GLY A O 1
ATOM 601 N N . THR A 1 81 ? 11.713 -12.284 -4.829 1.00 89.06 81 THR A N 1
ATOM 602 C CA . THR A 1 81 ? 12.192 -12.988 -6.027 1.00 89.06 81 THR A CA 1
ATOM 603 C C . THR A 1 81 ? 12.784 -11.976 -7.011 1.00 89.06 81 THR A C 1
ATOM 605 O O . THR A 1 81 ? 12.097 -11.004 -7.329 1.00 89.06 81 THR A O 1
ATOM 608 N N . PRO A 1 82 ? 14.026 -12.164 -7.492 1.00 91.12 82 PRO A N 1
ATOM 609 C CA . PRO A 1 82 ? 14.677 -11.203 -8.371 1.00 91.12 82 PRO A CA 1
ATOM 610 C C . PRO A 1 82 ? 14.206 -11.335 -9.827 1.00 91.12 82 PRO A C 1
ATOM 612 O O . PRO A 1 82 ? 14.049 -12.434 -10.362 1.00 91.12 82 PRO A O 1
ATOM 615 N N . PHE A 1 83 ? 14.042 -10.188 -10.476 1.00 90.44 83 PHE A N 1
ATOM 616 C CA . PHE A 1 83 ? 13.699 -10.001 -11.882 1.00 90.44 83 PHE A CA 1
ATOM 617 C C . PHE A 1 83 ? 14.668 -8.989 -12.507 1.00 90.44 83 PHE A C 1
ATOM 619 O O . PHE A 1 83 ? 15.280 -8.172 -11.821 1.00 90.44 83 PHE A O 1
ATOM 626 N N . THR A 1 84 ? 14.800 -9.020 -13.827 1.00 90.56 84 THR A N 1
ATOM 627 C CA . THR A 1 84 ? 15.517 -8.004 -14.604 1.00 90.56 84 THR A CA 1
ATOM 628 C C . THR A 1 84 ? 14.517 -7.016 -15.186 1.00 90.56 84 THR A C 1
ATOM 630 O O . THR A 1 84 ? 13.459 -7.424 -15.662 1.00 90.56 84 THR A O 1
ATOM 633 N N . CYS A 1 85 ? 14.859 -5.730 -15.212 1.00 91.75 85 CYS A N 1
ATOM 634 C CA . CYS A 1 85 ? 14.040 -4.701 -15.846 1.00 91.75 85 CYS A CA 1
ATOM 635 C C . CYS A 1 85 ? 14.712 -4.083 -17.080 1.00 91.75 85 CYS A C 1
ATOM 637 O O . CYS A 1 85 ? 15.938 -3.979 -17.171 1.00 91.75 85 CYS A O 1
ATOM 639 N N . ARG A 1 86 ? 13.886 -3.644 -18.032 1.00 91.00 86 ARG A N 1
ATOM 640 C CA . ARG A 1 86 ? 14.246 -2.760 -19.149 1.00 91.00 86 ARG A CA 1
ATOM 641 C C . ARG A 1 86 ? 13.321 -1.559 -19.147 1.00 91.00 86 ARG A C 1
ATOM 643 O O . ARG A 1 86 ? 12.148 -1.690 -18.822 1.00 91.00 86 ARG A O 1
ATOM 650 N N . VAL A 1 87 ? 13.871 -0.407 -19.499 1.00 91.75 87 VAL A N 1
ATOM 651 C CA . VAL A 1 87 ? 13.209 0.887 -19.344 1.00 91.75 87 VAL A CA 1
ATOM 652 C C . VAL A 1 87 ? 13.540 1.820 -20.487 1.00 91.75 87 VAL A C 1
ATOM 654 O O . VAL A 1 87 ? 14.701 1.943 -20.887 1.00 91.75 87 VAL A O 1
ATOM 657 N N . GLU A 1 88 ? 12.530 2.560 -20.913 1.00 91.06 88 GLU A N 1
ATOM 658 C CA . GLU A 1 88 ? 12.647 3.706 -21.804 1.00 91.06 88 GLU A CA 1
ATOM 659 C C . GLU A 1 88 ? 11.876 4.878 -21.199 1.00 91.06 88 GLU A C 1
ATOM 661 O O . GLU A 1 88 ? 10.867 4.684 -20.527 1.00 91.06 88 GLU A O 1
ATOM 666 N N . PHE A 1 89 ? 12.360 6.105 -21.391 1.00 90.25 89 PHE A N 1
ATOM 667 C CA . PHE A 1 89 ? 11.579 7.271 -20.980 1.00 90.25 89 PHE A CA 1
ATOM 668 C C . PHE A 1 89 ? 10.413 7.449 -21.941 1.00 90.25 89 PHE A C 1
ATOM 670 O O . PHE A 1 89 ? 10.607 7.391 -23.157 1.00 90.25 89 PHE A O 1
ATOM 677 N N . LEU A 1 90 ? 9.226 7.702 -21.393 1.00 87.69 90 LEU A N 1
ATOM 678 C CA . LEU A 1 90 ? 8.084 8.068 -22.214 1.00 87.69 90 LEU A CA 1
ATOM 679 C C . LEU A 1 90 ? 8.352 9.411 -22.913 1.00 87.69 90 LEU A C 1
ATOM 681 O O . LEU A 1 90 ? 8.994 10.297 -22.331 1.00 87.69 90 LEU A O 1
ATOM 685 N N . PRO A 1 91 ? 7.871 9.589 -24.155 1.00 84.88 91 PRO A N 1
ATOM 686 C CA . PRO A 1 91 ? 7.879 10.889 -24.809 1.00 84.88 91 PRO A CA 1
ATOM 687 C C . PRO A 1 91 ? 7.179 11.951 -23.941 1.00 84.88 91 PRO A C 1
ATOM 689 O O . PRO A 1 91 ? 6.224 11.619 -23.240 1.00 84.88 91 PRO A O 1
ATOM 692 N N . PRO A 1 92 ? 7.559 13.241 -24.023 1.00 78.88 92 PRO A N 1
ATOM 693 C CA . PRO A 1 92 ? 6.939 14.299 -23.216 1.00 78.88 92 PRO A CA 1
ATOM 694 C C . PRO A 1 92 ? 5.410 14.393 -23.335 1.00 78.88 92 PRO A C 1
ATOM 696 O O . PRO A 1 92 ? 4.754 14.807 -22.389 1.00 78.88 92 PRO A O 1
ATOM 699 N N . ALA A 1 93 ? 4.845 14.001 -24.481 1.00 78.25 93 ALA A N 1
ATOM 700 C CA . ALA A 1 93 ? 3.399 13.976 -24.702 1.00 78.25 93 ALA A CA 1
ATOM 701 C C . ALA A 1 93 ? 2.677 12.852 -23.931 1.00 78.25 93 ALA A C 1
ATOM 703 O O . ALA A 1 93 ? 1.486 12.973 -23.668 1.00 78.25 93 ALA A O 1
ATOM 704 N N . GLU A 1 94 ? 3.390 11.781 -23.573 1.00 77.75 94 GLU A N 1
ATOM 705 C CA . GLU A 1 94 ? 2.864 10.600 -22.875 1.00 77.75 94 GLU A CA 1
ATOM 706 C C . GLU A 1 94 ? 3.270 10.564 -21.396 1.00 77.75 94 GLU A C 1
ATOM 708 O O . GLU A 1 94 ? 2.659 9.850 -20.617 1.00 77.75 94 GLU A O 1
ATOM 713 N N . ALA A 1 95 ? 4.297 11.316 -20.990 1.00 69.06 95 ALA A N 1
ATOM 714 C CA . ALA A 1 95 ? 4.897 11.235 -19.656 1.00 69.06 95 ALA A CA 1
ATOM 715 C C . ALA A 1 95 ? 4.038 11.817 -18.511 1.00 69.06 95 ALA A C 1
ATOM 717 O O . ALA A 1 95 ? 4.474 11.773 -17.365 1.00 69.06 95 ALA A O 1
ATOM 718 N N . GLY A 1 96 ? 2.841 12.345 -18.791 1.00 65.81 96 GLY A N 1
ATOM 719 C CA . GLY A 1 96 ? 2.019 13.036 -17.793 1.00 65.81 96 GLY A CA 1
ATOM 720 C C . GLY A 1 96 ? 2.611 14.385 -17.356 1.00 65.81 96 GLY A C 1
ATOM 721 O O . GLY A 1 96 ? 3.646 14.831 -17.854 1.00 65.81 96 GLY A O 1
ATOM 722 N N . HIS A 1 97 ? 1.918 15.105 -16.468 1.00 54.16 97 HIS A N 1
ATOM 723 C CA . HIS A 1 97 ? 2.400 16.392 -15.949 1.00 54.16 97 HIS A CA 1
ATOM 724 C C . HIS A 1 97 ? 3.376 16.186 -14.776 1.00 54.16 97 HIS A C 1
ATOM 726 O O . HIS A 1 97 ? 3.064 15.502 -13.807 1.00 54.16 97 HIS A O 1
ATOM 732 N N . GLU A 1 98 ? 4.549 16.821 -14.886 1.00 59.31 98 GLU A N 1
ATOM 733 C CA . GLU A 1 98 ? 5.591 17.058 -13.861 1.00 59.31 98 GLU A CA 1
ATOM 734 C C . GLU A 1 98 ? 6.377 15.843 -13.324 1.00 59.31 98 GLU A C 1
ATOM 736 O O . GLU A 1 98 ? 7.571 15.970 -13.038 1.00 59.31 98 GLU A O 1
ATOM 741 N N . GLY A 1 99 ? 5.768 14.663 -13.264 1.00 62.41 99 GLY A N 1
ATOM 742 C CA . GLY A 1 99 ? 6.384 13.413 -12.828 1.00 62.41 99 GLY A CA 1
ATOM 743 C C . GLY A 1 99 ? 7.001 12.617 -13.980 1.00 62.41 99 GLY A C 1
ATOM 744 O O . GLY A 1 99 ? 6.373 12.449 -15.015 1.00 62.41 99 GLY A O 1
ATOM 745 N N . GLY A 1 100 ? 8.240 12.133 -13.872 1.00 76.00 100 GLY A N 1
ATOM 746 C CA . GLY A 1 100 ? 8.856 11.383 -14.976 1.00 76.00 100 GLY A CA 1
ATOM 747 C C . GLY A 1 100 ? 8.091 10.090 -15.304 1.00 76.00 100 GLY A C 1
ATOM 748 O O . GLY A 1 100 ? 7.819 9.299 -14.403 1.00 76.00 100 GLY A O 1
ATOM 749 N N . GLY A 1 101 ? 7.788 9.858 -16.585 1.00 87.75 101 GLY A N 1
ATOM 750 C CA . GLY A 1 101 ? 7.150 8.633 -17.077 1.00 87.75 101 GLY A CA 1
ATOM 751 C C . GLY A 1 101 ? 8.144 7.657 -17.714 1.00 87.75 101 GLY A C 1
ATOM 752 O O . GLY A 1 101 ? 9.021 8.061 -18.487 1.00 87.75 101 GLY A O 1
ATOM 753 N N . LEU A 1 102 ? 8.004 6.367 -17.412 1.00 90.31 102 LEU A N 1
ATOM 754 C CA . LEU A 1 102 ? 8.810 5.282 -17.972 1.00 90.31 102 LEU A CA 1
ATOM 755 C C . LEU A 1 102 ? 7.924 4.230 -18.636 1.00 90.31 102 LEU A C 1
ATOM 757 O O . LEU A 1 102 ? 6.916 3.813 -18.076 1.00 90.31 102 LEU A O 1
ATOM 761 N N . ARG A 1 103 ? 8.359 3.732 -19.789 1.00 90.75 103 ARG A N 1
ATOM 762 C CA . ARG A 1 103 ? 7.910 2.457 -20.340 1.00 90.75 103 ARG A CA 1
ATOM 763 C C . ARG A 1 103 ? 8.802 1.362 -19.771 1.00 90.75 103 ARG A C 1
ATOM 765 O O . ARG A 1 103 ? 10.017 1.402 -19.971 1.00 90.75 103 ARG A O 1
ATOM 772 N N . LEU A 1 104 ? 8.223 0.430 -19.023 1.00 89.56 104 LEU A N 1
ATOM 773 C CA . LEU A 1 104 ? 8.950 -0.573 -18.250 1.00 89.56 104 LEU A CA 1
ATOM 774 C C . LEU A 1 104 ? 8.531 -1.992 -18.646 1.00 89.56 104 LEU A C 1
ATOM 776 O O . LEU A 1 104 ? 7.347 -2.315 -18.659 1.00 89.56 104 LEU A O 1
ATOM 780 N N . SER A 1 105 ? 9.521 -2.859 -18.850 1.00 88.19 105 SER A N 1
ATOM 781 C CA . SER A 1 105 ? 9.347 -4.302 -19.015 1.00 88.19 105 SER A CA 1
ATOM 782 C C . SER A 1 105 ? 10.119 -5.047 -17.930 1.00 88.19 105 SER A C 1
ATOM 784 O O . SER A 1 105 ? 11.316 -4.805 -17.745 1.00 88.19 105 SER A O 1
ATOM 786 N N . VAL A 1 106 ? 9.459 -5.965 -17.221 1.00 88.88 106 VAL A N 1
ATOM 787 C CA . VAL A 1 106 ? 10.077 -6.794 -16.177 1.00 88.88 106 VAL A CA 1
ATOM 788 C C . VAL A 1 106 ? 10.092 -8.258 -16.619 1.00 88.88 106 VAL A C 1
ATOM 790 O O . VAL A 1 106 ? 9.087 -8.804 -17.071 1.00 88.88 106 VAL A O 1
ATOM 793 N N . LYS A 1 107 ? 11.243 -8.921 -16.495 1.00 85.50 107 LYS A N 1
ATOM 794 C CA . LYS A 1 107 ? 11.457 -10.309 -16.922 1.00 85.50 107 LYS A CA 1
ATOM 795 C C . LYS A 1 107 ? 12.077 -11.130 -15.799 1.00 85.50 107 LYS A C 1
ATOM 797 O O . LYS A 1 107 ? 13.103 -10.745 -15.249 1.00 85.50 107 LYS A O 1
ATOM 802 N N . GLY A 1 108 ? 11.487 -12.283 -15.490 1.00 72.50 108 GLY A N 1
ATOM 803 C CA . GLY A 1 108 ? 11.933 -13.140 -14.387 1.00 72.50 108 GLY A CA 1
ATOM 804 C C . GLY A 1 108 ? 12.087 -14.616 -14.733 1.00 72.50 108 GLY A C 1
ATOM 805 O O . GLY A 1 108 ? 11.705 -15.048 -15.829 1.00 72.50 108 GLY A O 1
ATOM 806 N N . PRO A 1 109 ? 12.647 -15.394 -13.791 1.00 62.34 109 PRO A N 1
ATOM 807 C CA . PRO A 1 109 ? 12.891 -16.820 -13.960 1.00 62.34 109 PRO A CA 1
ATOM 808 C C . PRO A 1 109 ? 11.576 -17.606 -14.082 1.00 62.34 109 PRO A C 1
ATOM 810 O O . PRO A 1 109 ? 10.659 -17.435 -13.286 1.00 62.34 109 PRO A O 1
ATOM 813 N N . GLY A 1 110 ? 11.489 -18.494 -15.077 1.00 57.00 110 GLY A N 1
ATOM 814 C CA . GLY A 1 110 ? 10.409 -19.488 -15.177 1.00 57.00 110 GLY A CA 1
ATOM 815 C C . GLY A 1 110 ? 9.089 -19.017 -15.797 1.00 57.00 110 GLY A C 1
ATOM 816 O O . GLY A 1 110 ? 8.097 -19.740 -15.720 1.00 57.00 110 GLY A O 1
ATOM 817 N N . SER A 1 111 ? 9.055 -17.854 -16.445 1.00 48.84 111 SER A N 1
ATOM 818 C CA . SER A 1 111 ? 7.864 -17.397 -17.162 1.00 48.84 111 SER A CA 1
ATOM 819 C C . SER A 1 111 ? 7.610 -18.261 -18.404 1.00 48.84 111 SER A C 1
ATOM 821 O O . SER A 1 111 ? 8.309 -18.170 -19.414 1.00 48.84 111 SER A O 1
ATOM 823 N N . LYS A 1 112 ? 6.597 -19.133 -18.335 1.00 53.47 112 LYS A N 1
ATOM 824 C CA . LYS A 1 112 ? 5.999 -19.706 -19.548 1.00 53.47 112 LYS A CA 1
ATOM 825 C C . LYS A 1 112 ? 5.465 -18.545 -20.403 1.00 53.47 112 LYS A C 1
ATOM 827 O O . LYS A 1 112 ? 4.967 -17.593 -19.804 1.00 53.47 112 LYS A O 1
ATOM 832 N N . PRO A 1 113 ? 5.529 -18.621 -21.747 1.00 51.72 113 PRO A N 1
ATOM 833 C CA . PRO A 1 113 ? 5.083 -17.559 -22.660 1.00 51.72 113 PRO A CA 1
ATOM 834 C C . PRO A 1 113 ? 3.711 -16.954 -22.322 1.00 51.72 113 PRO A C 1
ATOM 836 O O . PRO A 1 113 ? 3.518 -15.761 -22.508 1.00 51.72 113 PRO A O 1
ATOM 839 N N . ASP A 1 114 ? 2.821 -17.756 -21.729 1.00 50.16 114 ASP A N 1
ATOM 840 C CA . ASP A 1 114 ? 1.435 -17.387 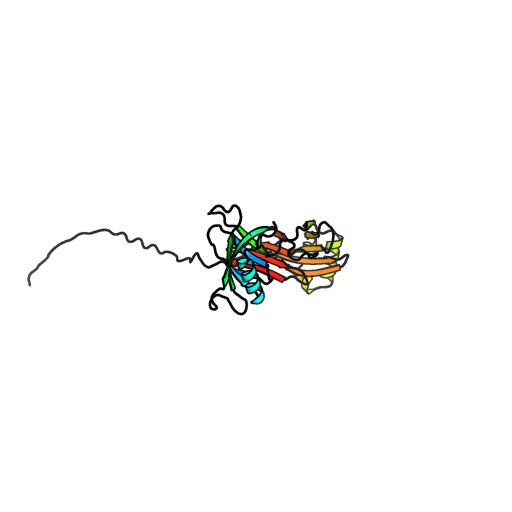-21.423 1.00 50.16 114 ASP A CA 1
ATOM 841 C C . ASP A 1 114 ? 1.169 -17.105 -19.930 1.00 50.16 114 ASP A C 1
ATOM 843 O O . ASP A 1 114 ? 0.017 -17.039 -19.507 1.00 50.16 114 ASP A O 1
ATOM 847 N N . HIS A 1 115 ? 2.210 -16.992 -19.096 1.00 56.09 115 HIS A N 1
ATOM 848 C CA . HIS A 1 115 ? 2.055 -16.710 -17.668 1.00 56.09 115 HIS A CA 1
ATOM 849 C C . HIS A 1 115 ? 2.639 -15.342 -17.329 1.00 56.09 115 HIS A C 1
ATOM 851 O O . HIS A 1 115 ? 3.817 -15.206 -16.989 1.00 56.09 115 HIS A O 1
ATOM 857 N N . TRP A 1 116 ? 1.794 -14.321 -17.408 1.00 62.56 116 TRP A N 1
ATOM 858 C CA . TRP A 1 116 ? 2.091 -13.008 -16.858 1.00 62.56 116 TRP A CA 1
ATOM 859 C C . TRP A 1 116 ? 1.908 -13.017 -15.339 1.00 62.56 116 TRP A C 1
ATOM 861 O O . TRP A 1 116 ? 0.962 -13.598 -14.805 1.00 62.56 116 TRP A O 1
ATOM 871 N N . VAL A 1 117 ? 2.829 -12.371 -14.630 1.00 69.19 117 VAL A N 1
ATOM 872 C CA . VAL A 1 117 ? 2.686 -12.084 -13.202 1.00 69.19 117 VAL A CA 1
ATOM 873 C C . VAL A 1 117 ? 2.634 -10.577 -13.069 1.00 69.19 117 VAL A C 1
ATOM 875 O O . VAL A 1 117 ? 3.609 -9.895 -13.361 1.00 69.19 117 VAL A O 1
ATOM 878 N N . TYR A 1 118 ? 1.493 -10.049 -12.650 1.00 77.06 118 TYR A N 1
ATOM 879 C CA . TYR A 1 118 ? 1.452 -8.680 -12.168 1.00 77.06 118 TYR A CA 1
ATOM 880 C C . TYR A 1 118 ? 2.076 -8.629 -10.768 1.00 77.06 118 TYR A C 1
ATOM 882 O O . TYR A 1 118 ? 1.821 -9.511 -9.943 1.00 77.06 118 TYR A O 1
ATOM 890 N N . GLY A 1 119 ? 2.902 -7.619 -10.510 1.00 83.88 119 GLY A N 1
ATOM 891 C CA . GLY A 1 119 ? 3.623 -7.513 -9.254 1.00 83.88 119 GLY A CA 1
ATOM 892 C C . GLY A 1 119 ? 3.931 -6.085 -8.841 1.00 83.88 119 GLY A C 1
ATOM 893 O O . GLY A 1 119 ? 4.122 -5.196 -9.671 1.00 83.88 119 GLY A O 1
ATOM 894 N N . LEU A 1 120 ? 4.026 -5.901 -7.527 1.00 90.94 120 LEU A N 1
ATOM 895 C CA . LEU A 1 120 ? 4.717 -4.770 -6.926 1.00 90.94 120 LEU A CA 1
ATOM 896 C C . LEU A 1 120 ? 6.199 -5.125 -6.827 1.00 90.94 120 LEU A C 1
ATOM 898 O O . LEU A 1 120 ? 6.550 -6.212 -6.368 1.00 90.94 120 LEU A O 1
ATOM 902 N N . PHE A 1 121 ? 7.059 -4.218 -7.261 1.00 92.94 121 PHE A N 1
ATOM 903 C CA . PHE A 1 121 ? 8.498 -4.404 -7.303 1.00 92.94 121 PHE A CA 1
ATOM 904 C C . PHE A 1 121 ? 9.206 -3.322 -6.504 1.00 92.94 121 PHE A C 1
ATOM 906 O O . PHE A 1 121 ? 8.743 -2.186 -6.417 1.00 92.94 121 PHE A O 1
ATOM 913 N N . THR A 1 122 ? 10.370 -3.677 -5.973 1.00 94.31 122 THR A N 1
ATOM 914 C CA . THR A 1 122 ? 11.307 -2.745 -5.347 1.00 94.31 122 THR A CA 1
ATOM 915 C C . THR A 1 122 ? 12.720 -2.941 -5.902 1.00 94.31 122 THR A C 1
ATOM 917 O O . THR A 1 122 ? 13.097 -4.042 -6.303 1.00 94.31 122 THR A O 1
ATOM 920 N N . VAL A 1 123 ? 13.509 -1.870 -5.973 1.00 94.81 123 VAL A N 1
ATOM 921 C CA . VAL A 1 123 ? 14.926 -1.909 -6.388 1.00 94.81 123 VAL A CA 1
ATOM 922 C C . VAL A 1 123 ? 15.849 -2.477 -5.307 1.00 94.81 123 VAL A C 1
ATOM 924 O O . VAL A 1 123 ? 16.965 -2.893 -5.617 1.00 94.81 123 VAL A O 1
ATOM 927 N N . SER A 1 124 ? 15.384 -2.510 -4.059 1.00 91.38 124 SER A N 1
ATOM 928 C CA . SER A 1 124 ? 16.091 -3.090 -2.916 1.00 91.38 124 SER A CA 1
ATOM 929 C C . SER A 1 124 ? 15.516 -4.465 -2.594 1.00 91.38 124 SER A C 1
ATOM 931 O O . SER A 1 124 ? 14.341 -4.724 -2.835 1.00 91.38 124 SER A O 1
ATOM 933 N N . SER A 1 125 ? 16.317 -5.374 -2.038 1.00 86.62 125 SER A N 1
ATOM 934 C CA . SER A 1 125 ? 15.760 -6.627 -1.516 1.00 86.62 125 SER A CA 1
ATOM 935 C C . SER A 1 125 ? 14.823 -6.316 -0.342 1.00 86.62 125 SER A C 1
ATOM 937 O O . SER A 1 125 ? 15.245 -5.588 0.556 1.00 86.62 125 SER A O 1
ATOM 939 N N . PRO A 1 126 ? 13.576 -6.822 -0.338 1.00 85.44 126 PRO A N 1
ATOM 940 C CA . PRO A 1 126 ? 12.636 -6.519 0.732 1.00 85.44 126 PRO A CA 1
ATOM 941 C C . PRO A 1 126 ? 13.080 -7.141 2.050 1.00 85.44 126 PRO A C 1
ATOM 943 O O . PRO A 1 126 ? 13.700 -8.210 2.081 1.00 85.44 126 PRO A O 1
ATOM 946 N N . HIS A 1 127 ? 12.707 -6.492 3.145 1.00 85.75 127 HIS A N 1
ATOM 947 C CA . HIS A 1 127 ? 12.927 -7.029 4.473 1.00 85.75 127 HIS A CA 1
ATOM 948 C C . HIS A 1 127 ? 11.931 -8.164 4.737 1.00 85.75 127 HIS A C 1
ATOM 950 O O . HIS A 1 127 ? 10.733 -8.074 4.462 1.00 85.75 127 HIS A O 1
ATOM 956 N N . HIS A 1 128 ? 12.430 -9.276 5.273 1.00 84.19 128 HIS A N 1
ATOM 957 C CA . HIS A 1 128 ? 11.603 -10.438 5.590 1.00 84.19 128 HIS A CA 1
ATOM 958 C C . HIS A 1 128 ? 11.103 -10.366 7.032 1.00 84.19 128 HIS A C 1
ATOM 960 O O . HIS A 1 128 ? 11.481 -11.177 7.878 1.00 84.19 128 HIS A O 1
ATOM 966 N N . VAL A 1 129 ? 10.236 -9.393 7.312 1.00 86.75 129 VAL A N 1
ATOM 967 C CA . VAL A 1 129 ? 9.556 -9.303 8.607 1.00 86.75 129 VAL A CA 1
ATOM 968 C C . VAL A 1 129 ? 8.374 -10.264 8.639 1.00 86.75 129 VAL A C 1
ATOM 970 O O . VAL A 1 129 ? 7.519 -10.292 7.751 1.00 86.75 129 VAL A O 1
ATOM 973 N N . ARG A 1 130 ? 8.302 -11.068 9.703 1.00 88.69 130 ARG A N 1
ATOM 974 C CA . ARG A 1 130 ? 7.153 -11.939 9.943 1.00 88.69 130 ARG A CA 1
ATOM 975 C C . ARG A 1 130 ? 6.028 -11.146 10.598 1.00 88.69 130 ARG A C 1
ATOM 977 O O . ARG A 1 130 ? 5.961 -11.033 11.822 1.00 88.69 130 ARG A O 1
ATOM 984 N N . TRP A 1 131 ? 5.113 -10.657 9.776 1.00 91.19 131 TRP A N 1
ATOM 985 C CA . TRP A 1 131 ? 3.885 -10.019 10.239 1.00 91.19 131 TRP A CA 1
ATOM 986 C C . TRP A 1 131 ? 2.891 -11.060 10.758 1.00 91.19 131 TRP A C 1
ATOM 988 O O . TRP A 1 131 ? 2.601 -12.058 10.095 1.00 91.19 131 TRP A O 1
ATOM 998 N N . THR A 1 132 ? 2.372 -10.834 11.963 1.00 92.06 132 THR A N 1
ATOM 999 C CA . THR A 1 132 ? 1.345 -11.683 12.572 1.00 92.06 132 THR A CA 1
ATOM 1000 C C . THR A 1 132 ? 0.023 -10.940 12.592 1.00 92.06 132 THR A C 1
ATOM 1002 O O . THR A 1 132 ? -0.089 -9.885 13.212 1.00 92.06 132 THR A O 1
ATOM 1005 N N . GLU A 1 133 ? -0.990 -11.523 11.955 1.00 94.00 133 GLU A N 1
ATOM 1006 C CA . GLU A 1 133 ? -2.358 -11.017 11.992 1.00 94.00 133 GLU A CA 1
ATOM 1007 C C . GLU A 1 133 ? -3.216 -11.852 12.951 1.00 94.00 133 GLU A C 1
ATOM 1009 O O . GLU A 1 133 ? -3.299 -13.081 12.849 1.00 94.00 133 GLU A O 1
ATOM 1014 N N . ARG A 1 134 ? -3.905 -11.184 13.876 1.00 95.56 134 ARG A N 1
ATOM 1015 C CA . ARG A 1 134 ? -4.791 -11.820 14.859 1.00 95.56 134 ARG A CA 1
ATOM 1016 C C . ARG A 1 134 ? -6.026 -10.972 15.135 1.00 95.56 134 ARG A C 1
ATOM 1018 O O . ARG A 1 134 ? -6.142 -9.843 14.674 1.00 95.56 134 ARG A O 1
ATOM 1025 N N . ALA A 1 135 ? -6.969 -11.508 15.906 1.00 97.50 135 ALA A N 1
ATOM 1026 C CA . ALA A 1 135 ? -8.015 -10.669 16.481 1.00 97.50 135 ALA A CA 1
ATOM 1027 C C . ALA A 1 135 ? -7.383 -9.620 17.414 1.00 97.50 135 ALA A C 1
ATOM 1029 O O . ALA A 1 135 ? -6.420 -9.922 18.131 1.00 97.50 135 ALA A O 1
ATOM 1030 N N . ALA A 1 136 ? -7.916 -8.399 17.393 1.00 97.25 136 ALA A N 1
ATOM 1031 C CA . ALA A 1 136 ? -7.502 -7.368 18.335 1.00 97.25 136 ALA A CA 1
ATOM 1032 C C . ALA A 1 136 ? -7.884 -7.778 19.766 1.00 97.25 136 ALA A C 1
ATOM 1034 O O . ALA A 1 136 ? -8.988 -8.283 19.996 1.00 97.25 136 ALA A O 1
ATOM 1035 N N . THR A 1 137 ? -6.985 -7.568 20.726 1.00 96.88 137 THR A N 1
ATOM 1036 C CA . THR A 1 137 ? -7.230 -7.879 22.141 1.00 96.88 137 THR A CA 1
ATOM 1037 C C . THR A 1 137 ? -8.248 -6.919 22.757 1.00 96.88 137 THR A C 1
ATOM 1039 O O . THR A 1 137 ? -8.537 -5.856 22.212 1.00 96.88 137 THR A O 1
ATOM 1042 N N . ALA A 1 138 ? -8.781 -7.258 23.935 1.00 96.94 138 ALA A N 1
ATOM 1043 C CA . ALA A 1 138 ? -9.683 -6.364 24.662 1.00 96.94 138 ALA A CA 1
ATOM 1044 C C . ALA A 1 138 ? -9.030 -5.008 24.996 1.00 96.94 138 ALA A C 1
ATOM 1046 O O . ALA A 1 138 ? -9.707 -3.983 24.936 1.00 96.94 138 ALA A O 1
ATOM 1047 N N . ALA A 1 139 ? -7.726 -4.992 25.297 1.00 96.56 139 ALA A N 1
ATOM 1048 C CA . ALA A 1 139 ? -6.975 -3.766 25.562 1.00 96.56 139 ALA A CA 1
ATOM 1049 C C . ALA A 1 139 ? -6.873 -2.887 24.302 1.00 96.56 139 ALA A C 1
ATOM 1051 O O . ALA A 1 139 ? -7.267 -1.724 24.332 1.00 96.56 139 ALA A O 1
ATOM 1052 N N . GLU A 1 140 ? -6.471 -3.468 23.168 1.00 97.44 140 GLU A N 1
ATOM 1053 C CA . GLU A 1 140 ? -6.388 -2.767 21.875 1.00 97.44 140 GLU A CA 1
ATOM 1054 C C . GLU A 1 140 ? -7.752 -2.223 21.426 1.00 97.44 140 GLU A C 1
ATOM 1056 O O . GLU A 1 140 ? -7.877 -1.074 21.001 1.00 97.44 140 GLU A O 1
ATOM 1061 N N . GLN A 1 141 ? -8.809 -3.028 21.569 1.00 97.69 141 GLN A N 1
ATOM 1062 C CA . GLN A 1 141 ? -10.175 -2.596 21.275 1.00 97.69 141 GLN A CA 1
ATOM 1063 C C . GLN A 1 141 ? -10.627 -1.459 22.199 1.00 97.69 141 GLN A C 1
ATOM 1065 O O . GLN A 1 141 ? -11.347 -0.562 21.758 1.00 97.69 141 GLN A O 1
ATOM 1070 N N . SER A 1 142 ? -10.228 -1.492 23.472 1.00 97.19 142 SER A N 1
ATOM 1071 C CA . SER A 1 142 ? -10.570 -0.450 24.446 1.00 97.19 142 SER A CA 1
ATOM 1072 C C . SER A 1 142 ? -9.867 0.866 24.126 1.00 97.19 142 SER A C 1
ATOM 1074 O O . SER A 1 142 ? -10.530 1.900 24.145 1.00 97.19 142 SER A O 1
ATOM 1076 N N . ALA A 1 143 ? -8.592 0.830 23.725 1.00 97.38 143 ALA A N 1
ATOM 1077 C CA . ALA A 1 143 ? -7.852 2.009 23.269 1.00 97.38 143 ALA A CA 1
ATOM 1078 C C . ALA A 1 143 ? -8.540 2.680 22.065 1.00 97.38 143 ALA A C 1
ATOM 1080 O O . ALA A 1 143 ? -8.789 3.887 22.065 1.00 97.38 143 ALA A O 1
ATOM 1081 N N . VAL A 1 144 ? -8.954 1.889 21.064 1.00 97.81 144 VAL A N 1
ATOM 1082 C CA . VAL A 1 144 ? -9.703 2.408 19.905 1.00 97.81 144 VAL A CA 1
ATOM 1083 C C . VAL A 1 144 ? -11.057 2.986 20.331 1.00 97.81 144 VAL A C 1
ATOM 1085 O O . VAL A 1 144 ? -11.419 4.079 19.902 1.00 97.81 144 VAL A O 1
ATOM 1088 N N . ARG A 1 145 ? -11.814 2.306 21.203 1.00 97.12 145 ARG A N 1
ATOM 1089 C CA . ARG A 1 145 ? -13.100 2.824 21.713 1.00 97.12 145 ARG A CA 1
ATOM 1090 C C . ARG A 1 145 ? -12.932 4.122 22.503 1.00 97.12 145 ARG A C 1
ATOM 1092 O O . ARG A 1 145 ? -13.780 4.999 22.369 1.00 97.12 145 ARG A O 1
ATOM 1099 N N . ALA A 1 146 ? -11.866 4.246 23.291 1.00 96.56 146 ALA A N 1
ATOM 1100 C CA . ALA A 1 146 ? -11.561 5.456 24.046 1.00 96.56 146 ALA A CA 1
ATOM 1101 C C . ALA A 1 146 ? -11.312 6.649 23.111 1.00 96.56 146 ALA A C 1
ATOM 1103 O O . ALA A 1 146 ? -11.866 7.725 23.339 1.00 96.56 146 ALA A O 1
ATOM 1104 N N . LEU A 1 147 ? -10.579 6.445 22.009 1.00 96.75 147 LEU A N 1
ATOM 1105 C CA . LEU A 1 147 ? -10.433 7.460 20.961 1.00 96.75 147 LEU A CA 1
ATOM 1106 C C . LEU A 1 147 ? -11.785 7.821 20.324 1.00 96.75 147 LEU A C 1
ATOM 1108 O O . LEU A 1 147 ? -12.109 8.996 20.181 1.00 96.75 147 LEU A O 1
ATOM 1112 N N . LEU A 1 148 ? -12.608 6.830 19.968 1.00 96.19 148 LEU A N 1
ATOM 1113 C CA . LEU A 1 148 ? -13.925 7.088 19.364 1.00 96.19 148 LEU A CA 1
ATOM 1114 C C . LEU A 1 148 ? -14.879 7.840 20.306 1.00 96.19 148 LEU A C 1
ATOM 1116 O O . LEU A 1 148 ? -15.734 8.586 19.836 1.00 96.19 148 LEU A O 1
ATOM 1120 N N . ALA A 1 149 ? -14.745 7.660 21.622 1.00 95.25 149 ALA A N 1
ATOM 1121 C CA . ALA A 1 149 ? -15.555 8.370 22.607 1.00 95.25 149 ALA A CA 1
ATOM 1122 C C . ALA A 1 149 ? -15.234 9.874 22.666 1.00 95.25 149 ALA A C 1
ATOM 1124 O O . ALA A 1 149 ? -16.112 10.669 22.999 1.00 95.25 149 ALA A O 1
ATOM 1125 N N . THR A 1 150 ? -14.000 10.268 22.337 1.00 95.56 150 THR A N 1
ATOM 1126 C CA . THR A 1 150 ? -13.561 11.672 22.353 1.00 95.56 150 THR A CA 1
ATOM 1127 C C . THR A 1 150 ? -13.620 12.324 20.968 1.00 95.56 150 THR A C 1
ATOM 1129 O O . THR A 1 150 ? -13.883 13.523 20.869 1.00 95.56 150 THR A O 1
ATOM 1132 N N . ASP A 1 151 ? -13.467 11.551 19.888 1.00 95.19 151 ASP A N 1
ATOM 1133 C CA . ASP A 1 151 ? -13.582 12.031 18.508 1.00 95.19 151 ASP A CA 1
ATOM 1134 C C . ASP A 1 151 ? -14.992 11.796 17.931 1.00 95.19 151 ASP A C 1
ATOM 1136 O O . ASP A 1 151 ? -15.329 10.751 17.359 1.00 95.19 151 ASP A O 1
ATOM 1140 N N . THR A 1 152 ? -15.841 12.823 18.041 1.00 91.31 152 THR A N 1
ATOM 1141 C CA . THR A 1 152 ? -17.222 12.794 17.520 1.00 91.31 152 THR A CA 1
ATOM 1142 C C . THR A 1 152 ? -17.309 12.714 15.993 1.00 91.31 152 THR A C 1
ATOM 1144 O O . THR A 1 152 ? -18.361 12.361 15.452 1.00 91.31 152 THR A O 1
ATOM 1147 N N . LYS A 1 153 ? -16.254 13.092 15.260 1.00 92.88 153 LYS A N 1
ATOM 1148 C CA . LYS A 1 153 ? -16.229 12.992 13.795 1.00 92.88 153 LYS A CA 1
ATOM 1149 C C . LYS A 1 153 ? -15.933 11.554 13.392 1.00 92.88 153 LYS A C 1
ATOM 1151 O O . LYS A 1 153 ? -16.634 11.014 12.540 1.00 92.88 153 LYS A O 1
ATOM 1156 N N . LEU A 1 154 ? -14.949 10.933 14.033 1.00 92.62 154 LEU A N 1
ATOM 1157 C CA . LEU A 1 154 ? -14.557 9.561 13.744 1.00 92.62 154 LEU A CA 1
ATOM 1158 C C . LEU A 1 154 ? -15.598 8.542 14.221 1.00 92.62 154 LEU A C 1
ATOM 1160 O O . LEU A 1 154 ? -15.878 7.579 13.516 1.00 92.62 154 LEU A O 1
ATOM 1164 N N . SER A 1 155 ? -16.258 8.769 15.358 1.00 92.12 155 SER A N 1
ATOM 1165 C CA . SER A 1 155 ? -17.345 7.887 15.829 1.00 92.12 155 SER A CA 1
ATOM 1166 C C . SER A 1 155 ? -18.592 7.883 14.937 1.00 92.12 155 SER A C 1
ATOM 1168 O O . SER A 1 155 ? -19.394 6.950 15.009 1.00 92.12 155 SER A O 1
ATOM 1170 N N . ARG A 1 156 ? -18.750 8.878 14.052 1.00 91.00 156 ARG A N 1
ATOM 1171 C CA . ARG A 1 156 ? -19.794 8.870 13.012 1.00 91.00 156 ARG A CA 1
ATOM 1172 C C . ARG A 1 156 ? -19.481 7.920 11.857 1.00 91.00 156 ARG A C 1
ATOM 1174 O O . ARG A 1 156 ? -20.407 7.493 11.173 1.00 91.00 156 ARG A O 1
ATOM 1181 N N . THR A 1 157 ? -18.211 7.594 11.629 1.00 90.25 157 THR A N 1
ATOM 1182 C CA . THR A 1 157 ? -17.780 6.699 10.545 1.00 90.25 157 THR A CA 1
ATOM 1183 C C . THR A 1 157 ? -17.411 5.309 11.058 1.00 90.25 157 THR A C 1
ATOM 1185 O O . THR A 1 157 ? -17.717 4.314 10.403 1.00 90.25 157 THR A O 1
ATOM 1188 N N . VAL A 1 158 ? -16.836 5.221 12.260 1.00 92.12 158 VAL A N 1
ATOM 1189 C CA . VAL A 1 158 ? -16.421 3.970 12.903 1.00 92.12 158 VAL A CA 1
ATOM 1190 C C . VAL A 1 158 ? -17.327 3.673 14.086 1.00 92.12 158 VAL A C 1
ATOM 1192 O O . VAL A 1 158 ? -17.281 4.336 15.120 1.00 92.12 158 VAL A O 1
ATOM 1195 N N . THR A 1 159 ? -18.149 2.634 13.961 1.00 87.56 159 THR A N 1
ATOM 1196 C CA . THR A 1 159 ? -19.025 2.240 15.069 1.00 87.56 159 THR A CA 1
ATOM 1197 C C . THR A 1 159 ? -18.241 1.479 16.136 1.00 87.56 159 THR A C 1
ATOM 1199 O O . THR A 1 159 ? -17.444 0.592 15.828 1.00 87.56 159 THR A O 1
ATOM 1202 N N . GLY A 1 160 ? -18.540 1.731 17.414 1.00 86.25 160 GLY A N 1
ATOM 1203 C CA . GLY A 1 160 ? -17.972 0.940 18.510 1.00 86.25 160 GLY A CA 1
ATOM 1204 C C . GLY A 1 160 ? -18.268 -0.562 18.374 1.00 86.25 160 GLY A C 1
ATOM 1205 O O . GLY A 1 160 ? -17.465 -1.395 18.783 1.00 86.25 160 GLY A O 1
ATOM 1206 N N . ARG A 1 161 ? -19.389 -0.952 17.752 1.00 89.56 161 ARG A N 1
ATOM 1207 C CA . ARG A 1 161 ? -19.684 -2.367 17.469 1.00 89.56 161 ARG A CA 1
ATOM 1208 C C . ARG A 1 161 ? -18.653 -2.983 16.520 1.00 89.56 161 ARG A C 1
ATOM 1210 O O . ARG A 1 161 ? -18.195 -4.090 16.788 1.00 89.56 161 ARG A O 1
ATOM 1217 N N . ALA A 1 162 ? -18.258 -2.267 15.467 1.00 93.19 162 ALA A N 1
ATOM 1218 C CA . ALA A 1 162 ? -17.286 -2.750 14.487 1.00 93.19 162 ALA A CA 1
ATOM 1219 C C . ALA A 1 162 ? -15.894 -3.001 15.088 1.00 93.19 162 ALA A C 1
ATOM 1221 O O . ALA A 1 162 ? -15.201 -3.920 14.656 1.00 93.19 162 ALA A O 1
ATOM 1222 N N . VAL A 1 163 ? -15.519 -2.260 16.139 1.00 96.06 163 VAL A N 1
ATOM 1223 C CA . VAL A 1 163 ? -14.255 -2.472 16.870 1.00 96.06 163 VAL A CA 1
ATOM 1224 C C . VAL A 1 163 ? -14.153 -3.895 17.440 1.00 96.06 163 VAL A C 1
ATOM 1226 O O . VAL A 1 163 ? -13.061 -4.445 17.517 1.00 96.06 163 VAL A O 1
ATOM 1229 N N . GLY A 1 164 ? -15.277 -4.542 17.773 1.00 96.00 164 GLY A N 1
ATOM 1230 C CA . GLY A 1 164 ? -15.283 -5.936 18.240 1.00 96.00 164 GLY A CA 1
ATOM 1231 C C . GLY A 1 164 ? -14.846 -6.963 17.186 1.00 96.00 164 GLY A C 1
ATOM 1232 O O . GLY A 1 164 ? -14.544 -8.100 17.529 1.00 96.00 164 GLY A O 1
ATOM 1233 N N . SER A 1 165 ? -14.800 -6.573 15.910 1.00 95.69 165 SER A N 1
ATOM 1234 C CA . SER A 1 165 ? -14.324 -7.397 14.790 1.00 95.69 165 SER A CA 1
ATOM 1235 C C . SER A 1 165 ? -12.979 -6.914 14.243 1.00 95.69 165 SER A C 1
ATOM 1237 O O . SER A 1 165 ? -12.606 -7.270 13.125 1.00 95.69 165 SER A O 1
ATOM 1239 N N . ALA A 1 166 ? -12.267 -6.076 14.998 1.00 97.19 166 ALA A N 1
ATOM 1240 C CA . ALA A 1 166 ? -10.990 -5.534 14.577 1.00 97.19 166 ALA A CA 1
ATOM 1241 C C . ALA A 1 166 ? -9.896 -6.610 14.527 1.00 97.19 166 ALA A C 1
ATOM 1243 O O . ALA A 1 166 ? -9.864 -7.554 15.326 1.00 97.19 166 ALA A O 1
ATOM 1244 N N . ARG A 1 167 ? -8.978 -6.438 13.580 1.00 97.38 167 ARG A N 1
ATOM 1245 C CA . ARG A 1 167 ? -7.798 -7.283 13.394 1.00 97.38 167 ARG A CA 1
ATOM 1246 C C . ARG A 1 167 ? -6.563 -6.484 13.775 1.00 97.38 167 ARG A C 1
ATOM 1248 O O . ARG A 1 167 ? -6.462 -5.323 13.402 1.00 97.38 167 ARG A O 1
ATOM 1255 N N . ALA A 1 168 ? -5.662 -7.091 14.530 1.00 96.31 168 ALA A N 1
ATOM 1256 C CA . ALA A 1 168 ? -4.395 -6.499 14.920 1.00 96.31 168 ALA A CA 1
ATOM 1257 C C . ALA A 1 168 ? -3.257 -7.127 14.114 1.00 96.31 168 ALA A C 1
ATOM 1259 O O . ALA A 1 168 ? -3.247 -8.342 13.898 1.00 96.31 168 ALA A O 1
ATOM 1260 N N . VAL A 1 169 ? -2.313 -6.289 13.702 1.00 95.19 169 VAL A N 1
ATOM 1261 C CA . VAL A 1 169 ? -1.126 -6.644 12.929 1.00 95.19 169 VAL A CA 1
ATOM 1262 C C . VAL A 1 169 ? 0.083 -6.072 13.643 1.00 95.19 169 VAL A C 1
ATOM 1264 O O . VAL A 1 169 ? 0.106 -4.887 13.975 1.00 95.19 169 VAL A O 1
ATOM 1267 N N . ALA A 1 170 ? 1.078 -6.916 13.875 1.00 93.38 170 ALA A N 1
ATOM 1268 C CA . ALA A 1 170 ? 2.353 -6.516 14.451 1.00 93.38 170 ALA A CA 1
ATOM 1269 C C . ALA A 1 170 ? 3.469 -7.430 13.941 1.00 93.38 170 ALA A C 1
ATOM 1271 O O . ALA A 1 170 ? 3.209 -8.563 13.512 1.00 93.38 170 ALA A O 1
ATOM 1272 N N . ALA A 1 171 ? 4.708 -6.949 14.006 1.00 90.56 171 ALA A N 1
ATOM 1273 C CA . ALA A 1 171 ? 5.872 -7.796 13.802 1.00 90.56 171 ALA A CA 1
ATOM 1274 C C . ALA A 1 171 ? 5.914 -8.868 14.903 1.00 90.56 171 ALA A C 1
ATOM 1276 O O . ALA A 1 171 ? 5.567 -8.608 16.058 1.00 90.56 171 ALA A O 1
ATOM 1277 N N . ALA A 1 172 ? 6.330 -10.088 14.555 1.00 84.75 172 ALA A N 1
ATOM 1278 C CA . ALA A 1 172 ? 6.413 -11.195 15.511 1.00 84.75 172 ALA A CA 1
ATOM 1279 C C . ALA A 1 172 ? 7.352 -10.900 16.697 1.00 84.75 172 ALA A C 1
ATOM 1281 O O . ALA A 1 172 ? 7.146 -11.428 17.786 1.00 84.75 172 ALA A O 1
ATOM 1282 N N . GLU A 1 173 ? 8.354 -10.047 16.486 1.00 77.88 173 GLU A N 1
ATOM 1283 C CA . GLU A 1 173 ? 9.361 -9.664 17.483 1.00 77.88 173 GLU A CA 1
ATOM 1284 C C . GLU A 1 173 ? 8.884 -8.540 18.422 1.00 77.88 173 GLU A C 1
ATOM 1286 O O . GLU A 1 173 ? 9.603 -8.137 19.334 1.00 77.88 173 GLU A O 1
ATOM 1291 N N . GLY A 1 174 ? 7.643 -8.075 18.247 1.00 75.88 174 GLY A N 1
ATOM 1292 C CA . GLY A 1 174 ? 7.084 -6.936 18.966 1.00 75.88 174 GLY A CA 1
ATOM 1293 C C . GLY A 1 174 ? 7.283 -5.621 18.212 1.00 75.88 174 GLY A C 1
ATOM 1294 O O . GLY A 1 174 ? 7.951 -5.566 17.184 1.00 75.88 174 GLY A O 1
ATOM 1295 N N . GLY A 1 175 ? 6.642 -4.562 18.700 1.00 78.50 175 GLY A N 1
ATOM 1296 C CA . GLY A 1 175 ? 6.637 -3.251 18.055 1.00 78.50 175 GLY A CA 1
ATOM 1297 C C . GLY A 1 175 ? 5.270 -2.586 18.131 1.00 78.50 175 GLY A C 1
ATOM 1298 O O . GLY A 1 175 ? 4.394 -3.007 18.895 1.00 78.50 175 GLY A O 1
ATOM 1299 N N . ARG A 1 176 ? 5.094 -1.537 17.328 1.00 88.56 176 ARG A N 1
ATOM 1300 C CA . ARG A 1 176 ? 3.818 -0.832 17.206 1.00 88.56 176 ARG A CA 1
ATOM 1301 C C . ARG A 1 176 ? 2.754 -1.742 16.580 1.00 88.56 176 ARG A C 1
ATOM 1303 O O . ARG A 1 176 ? 3.052 -2.590 15.741 1.00 88.56 176 ARG A O 1
ATOM 1310 N N . ILE A 1 177 ? 1.498 -1.564 16.992 1.00 94.38 177 ILE A N 1
ATOM 1311 C CA . ILE A 1 177 ? 0.390 -2.428 16.565 1.00 94.38 177 ILE A CA 1
ATOM 1312 C C . ILE A 1 177 ? -0.542 -1.644 15.646 1.00 94.38 177 ILE A C 1
ATOM 1314 O O . ILE A 1 177 ? -1.106 -0.624 16.046 1.00 94.38 177 ILE A O 1
ATOM 1318 N N . LEU A 1 178 ? -0.765 -2.146 14.432 1.00 95.88 178 LEU A N 1
ATOM 1319 C CA . LEU A 1 178 ? -1.851 -1.665 13.583 1.00 95.88 178 LEU A CA 1
ATOM 1320 C C . LEU A 1 178 ? -3.132 -2.416 13.913 1.00 95.88 178 LEU A C 1
ATOM 1322 O O . LEU A 1 178 ? -3.167 -3.642 13.890 1.00 95.88 178 LEU A O 1
ATOM 1326 N N . VAL A 1 179 ? -4.208 -1.683 14.165 1.00 96.94 179 VAL A N 1
ATOM 1327 C CA . VAL A 1 179 ? -5.551 -2.229 14.340 1.00 96.94 179 VAL A CA 1
ATOM 1328 C C . VAL A 1 179 ? -6.416 -1.806 13.161 1.00 96.94 179 VAL A C 1
ATOM 1330 O O . VAL A 1 179 ? -6.682 -0.625 12.951 1.00 96.94 179 VAL A O 1
ATOM 1333 N N . VAL A 1 180 ? -6.872 -2.788 12.392 1.00 97.00 180 VAL A N 1
ATOM 1334 C CA . VAL A 1 180 ? -7.741 -2.625 11.228 1.00 97.00 180 VAL A CA 1
ATOM 1335 C C . VAL A 1 180 ? -9.175 -2.929 11.645 1.00 97.00 180 VAL A C 1
ATOM 1337 O O . VAL A 1 180 ? -9.529 -4.068 11.962 1.00 97.00 180 VAL A O 1
ATOM 1340 N N . VAL A 1 181 ? -10.018 -1.903 11.645 1.00 97.31 181 VAL A N 1
ATOM 1341 C CA . VAL A 1 181 ? -11.435 -1.987 12.000 1.00 97.31 181 VAL A CA 1
ATOM 1342 C C . VAL A 1 181 ? -12.270 -2.028 10.718 1.00 97.31 181 VAL A C 1
ATOM 1344 O O . VAL A 1 181 ? -12.161 -1.117 9.894 1.00 97.31 181 VAL A O 1
ATOM 1347 N N . PRO A 1 182 ? -13.129 -3.046 10.523 1.00 94.62 182 PRO A N 1
ATOM 1348 C CA . PRO A 1 182 ? -14.064 -3.063 9.404 1.00 94.62 182 PRO A CA 1
ATOM 1349 C C . PRO A 1 182 ? -14.965 -1.826 9.412 1.00 94.62 182 PRO A C 1
ATOM 1351 O O . PRO A 1 182 ? -15.635 -1.552 10.405 1.00 94.62 182 PRO A O 1
ATOM 1354 N N . GLY A 1 183 ? -14.989 -1.084 8.310 1.00 90.94 183 GLY A N 1
ATOM 1355 C CA . GLY A 1 183 ? -15.874 0.061 8.135 1.00 90.94 183 GLY A CA 1
ATOM 1356 C C . GLY A 1 183 ? -17.060 -0.268 7.235 1.00 90.94 183 GLY A C 1
ATOM 1357 O O . GLY A 1 183 ? -17.548 -1.403 7.174 1.00 90.94 183 GLY A O 1
ATOM 1358 N N . ARG A 1 184 ? -17.558 0.765 6.557 1.00 88.38 184 ARG A N 1
ATOM 1359 C CA . ARG A 1 184 ? -18.748 0.674 5.707 1.00 88.38 184 ARG A CA 1
ATOM 1360 C C . ARG A 1 184 ? -18.453 -0.010 4.375 1.00 88.38 184 ARG A C 1
ATOM 1362 O O . ARG A 1 184 ? -17.371 0.130 3.810 1.00 88.38 184 ARG A O 1
ATOM 1369 N N . ARG A 1 185 ? -19.463 -0.697 3.847 1.00 87.62 185 ARG A N 1
ATOM 1370 C CA . ARG A 1 185 ? -19.487 -1.114 2.443 1.00 87.62 185 ARG A CA 1
ATOM 1371 C C . ARG A 1 185 ? -19.765 0.117 1.581 1.00 87.62 185 ARG A C 1
ATOM 1373 O O . ARG A 1 185 ? -20.649 0.905 1.916 1.00 87.62 185 ARG A O 1
ATOM 1380 N N . VAL A 1 186 ? -18.998 0.278 0.517 1.00 84.88 186 VAL A N 1
ATOM 1381 C CA . VAL A 1 186 ? -19.167 1.299 -0.513 1.00 84.88 186 VAL A CA 1
ATOM 1382 C C . VAL A 1 186 ? -19.408 0.559 -1.817 1.00 84.88 186 VAL A C 1
ATOM 1384 O O . VAL A 1 186 ? -18.659 -0.353 -2.155 1.00 84.88 186 VAL A O 1
ATOM 1387 N N . VAL A 1 187 ? -20.491 0.925 -2.493 1.00 83.38 187 VAL A N 1
ATOM 1388 C CA . VAL A 1 187 ? -20.899 0.353 -3.774 1.00 83.38 187 VAL A CA 1
ATOM 1389 C C . VAL A 1 187 ? -21.073 1.519 -4.729 1.00 83.38 187 VAL A C 1
ATOM 1391 O O . VAL A 1 187 ? -21.811 2.457 -4.414 1.00 83.38 187 VAL A O 1
ATOM 1394 N N . ASP A 1 188 ? -20.383 1.472 -5.858 1.00 77.94 188 ASP A N 1
ATOM 1395 C CA . ASP A 1 188 ? -20.544 2.417 -6.957 1.00 77.94 188 ASP A CA 1
ATOM 1396 C C . ASP A 1 188 ? -20.739 1.671 -8.287 1.00 77.94 188 ASP A C 1
ATOM 1398 O O . ASP A 1 188 ? -21.018 0.474 -8.304 1.00 77.94 188 ASP A O 1
ATOM 1402 N N . ALA A 1 189 ? -20.696 2.396 -9.407 1.00 73.69 189 ALA A N 1
ATOM 1403 C CA . ALA A 1 189 ? -20.979 1.829 -10.722 1.00 73.69 189 ALA A CA 1
ATOM 1404 C C . ALA A 1 189 ? -19.936 0.795 -11.191 1.00 73.69 189 ALA A C 1
ATOM 1406 O O . ALA A 1 189 ? -20.246 0.012 -12.086 1.00 73.69 189 ALA A O 1
ATOM 1407 N N . PHE A 1 190 ? -18.733 0.787 -10.605 1.00 67.69 190 PHE A N 1
ATOM 1408 C CA . PHE A 1 190 ? -17.588 0.012 -11.097 1.00 67.69 190 PHE A CA 1
ATOM 1409 C C . PHE A 1 190 ? -16.869 -0.787 -10.005 1.00 67.69 190 PHE A C 1
ATOM 1411 O O . PHE A 1 190 ? -15.954 -1.549 -10.314 1.00 67.69 190 PHE A O 1
ATOM 1418 N N . SER A 1 191 ? -17.250 -0.615 -8.738 1.00 69.50 191 SER A N 1
ATOM 1419 C CA . SER A 1 191 ? -16.607 -1.276 -7.611 1.00 69.50 191 SER A CA 1
ATOM 1420 C C . SER A 1 191 ? -17.561 -1.536 -6.450 1.00 69.50 191 SER A C 1
ATOM 1422 O O . SER A 1 191 ? -18.522 -0.805 -6.181 1.00 69.50 191 SER A O 1
ATOM 1424 N N . GLU A 1 192 ? -17.247 -2.597 -5.717 1.00 78.00 192 GLU A N 1
ATOM 1425 C CA . GLU A 1 192 ? -17.867 -2.907 -4.445 1.00 78.00 192 GLU A CA 1
ATOM 1426 C C . GLU A 1 192 ? -16.782 -3.285 -3.441 1.00 78.00 192 GLU A C 1
ATOM 1428 O O . GLU A 1 192 ? -16.150 -4.330 -3.541 1.00 78.00 192 GLU A O 1
ATOM 1433 N N . ALA A 1 193 ? -16.568 -2.427 -2.446 1.00 83.69 193 ALA A N 1
ATOM 1434 C CA . ALA A 1 193 ? -15.488 -2.604 -1.483 1.00 83.69 193 ALA A CA 1
ATOM 1435 C C . ALA A 1 193 ? -15.943 -2.270 -0.067 1.00 83.69 193 ALA A C 1
ATOM 1437 O O . ALA A 1 193 ? -16.849 -1.461 0.162 1.00 83.69 193 ALA A O 1
ATOM 1438 N N . ARG A 1 194 ? -15.302 -2.879 0.931 1.00 88.69 194 ARG A N 1
ATOM 1439 C CA . ARG A 1 194 ? -15.467 -2.452 2.321 1.00 88.69 194 ARG A CA 1
ATOM 1440 C C . ARG A 1 194 ? -14.314 -1.538 2.677 1.00 88.69 194 ARG A C 1
ATOM 1442 O O . ARG A 1 194 ? -13.171 -1.954 2.643 1.00 88.69 194 ARG A O 1
ATOM 1449 N N . ARG A 1 195 ? -14.610 -0.313 3.089 1.00 91.38 195 ARG A N 1
ATOM 1450 C CA . ARG A 1 195 ? -13.579 0.608 3.558 1.00 91.38 195 ARG A CA 1
ATOM 1451 C C . ARG A 1 195 ? -13.171 0.234 4.980 1.00 91.38 195 ARG A C 1
ATOM 1453 O O . ARG A 1 195 ? -14.041 0.015 5.823 1.00 91.38 195 ARG A O 1
ATOM 1460 N N . HIS A 1 196 ? -11.876 0.121 5.255 1.00 94.88 196 HIS A N 1
ATOM 1461 C CA . HIS A 1 196 ? -11.359 -0.314 6.558 1.00 94.88 196 HIS A CA 1
ATOM 1462 C C . HIS A 1 196 ? -10.627 0.826 7.260 1.00 94.88 196 HIS A C 1
ATOM 1464 O O . HIS A 1 196 ? -9.729 1.432 6.692 1.00 94.88 196 HIS A O 1
ATOM 1470 N N . HIS A 1 197 ? -10.958 1.106 8.517 1.00 96.12 197 HIS A N 1
ATOM 1471 C CA . HIS A 1 197 ? -10.269 2.143 9.283 1.00 96.12 197 HIS A CA 1
ATOM 1472 C C . HIS A 1 197 ? -9.032 1.566 9.955 1.00 96.12 197 HIS A C 1
ATOM 1474 O O . HIS A 1 197 ? -9.114 0.519 10.598 1.00 96.12 197 HIS A O 1
ATOM 1480 N N . VAL A 1 198 ? -7.902 2.257 9.835 1.00 96.88 198 VAL A N 1
ATOM 1481 C CA . VAL A 1 198 ? -6.638 1.808 10.421 1.00 96.88 198 VAL A CA 1
ATOM 1482 C C . VAL A 1 198 ? -6.246 2.709 11.577 1.00 96.88 198 VAL A C 1
ATOM 1484 O O . VAL A 1 198 ? -6.277 3.938 11.474 1.00 96.88 198 VAL A O 1
ATOM 1487 N N . PHE A 1 199 ? -5.876 2.076 12.680 1.00 96.75 199 PHE A N 1
ATOM 1488 C CA . PHE A 1 199 ? -5.435 2.715 13.902 1.00 96.75 199 PHE A CA 1
ATOM 1489 C C . PHE A 1 199 ? -4.039 2.227 14.255 1.00 96.75 199 PHE A C 1
ATOM 1491 O O . PHE A 1 199 ? -3.735 1.051 14.096 1.00 96.75 199 PHE A O 1
ATOM 1498 N N . LEU A 1 200 ? -3.215 3.124 14.773 1.00 96.25 200 LEU A N 1
ATOM 1499 C CA . LEU A 1 200 ? -1.995 2.779 15.481 1.00 96.25 200 LEU A CA 1
ATOM 1500 C C . LEU A 1 200 ? -2.335 2.679 16.965 1.00 96.25 200 LEU A C 1
ATOM 1502 O O . LEU A 1 200 ? -2.860 3.645 17.520 1.00 96.25 200 LEU A O 1
ATOM 1506 N N . VAL A 1 201 ? -2.052 1.540 17.585 1.00 95.31 201 VAL A N 1
ATOM 1507 C CA . VAL A 1 201 ? -2.203 1.336 19.027 1.00 95.31 201 VAL A CA 1
ATOM 1508 C C . VAL A 1 201 ? -0.825 1.236 19.663 1.00 95.31 201 VAL A C 1
ATOM 1510 O O . VAL A 1 201 ? 0.021 0.458 19.215 1.00 95.31 201 VAL A O 1
ATOM 1513 N N . ASP A 1 202 ? -0.631 2.032 20.709 1.00 90.88 202 ASP A N 1
ATOM 1514 C CA . ASP A 1 202 ? 0.566 2.045 21.544 1.00 90.88 202 ASP A CA 1
ATOM 1515 C C . ASP A 1 202 ? 0.141 2.104 23.017 1.00 90.88 202 ASP A C 1
ATOM 1517 O O . ASP A 1 202 ? -0.409 3.107 23.494 1.00 90.88 202 ASP A O 1
ATOM 1521 N N . GLY A 1 203 ? 0.304 0.974 23.709 1.00 87.62 203 GLY A N 1
ATOM 1522 C CA . GLY A 1 203 ? -0.230 0.757 25.051 1.00 87.62 203 GLY A CA 1
ATOM 1523 C C . GLY A 1 203 ? -1.746 0.968 25.111 1.00 87.62 203 GLY A C 1
ATOM 1524 O O . GLY A 1 203 ? -2.517 0.272 24.452 1.00 87.62 203 GLY A O 1
ATOM 1525 N N . GLU A 1 204 ? -2.172 1.937 25.919 1.00 88.88 204 GLU A N 1
ATOM 1526 C CA . GLU A 1 204 ? -3.585 2.300 26.110 1.00 88.88 204 GLU A CA 1
ATOM 1527 C C . GLU A 1 204 ? -4.066 3.395 25.145 1.00 88.88 204 GLU A C 1
ATOM 1529 O O . GLU A 1 204 ? -5.238 3.777 25.161 1.00 88.88 204 GLU A O 1
ATOM 1534 N N . SER A 1 205 ? -3.173 3.912 24.300 1.00 92.94 205 SER A N 1
ATOM 1535 C CA . SER A 1 205 ? -3.479 4.985 23.360 1.00 92.94 205 SER A CA 1
ATOM 1536 C C . SER A 1 205 ? -3.744 4.443 21.958 1.00 92.94 205 SER A C 1
ATOM 1538 O O . SER A 1 205 ? -3.149 3.459 21.519 1.00 92.94 205 SER A O 1
ATOM 1540 N N . ALA A 1 206 ? -4.652 5.104 21.240 1.00 95.88 206 ALA A N 1
ATOM 1541 C CA . ALA A 1 206 ? -4.911 4.835 19.836 1.00 95.88 206 ALA A CA 1
ATOM 1542 C C . ALA A 1 206 ? -4.866 6.135 19.033 1.00 95.88 206 ALA A C 1
ATOM 1544 O O . ALA A 1 206 ? -5.331 7.182 19.488 1.00 95.88 206 ALA A O 1
ATOM 1545 N N . ARG A 1 207 ? -4.356 6.051 17.805 1.00 95.75 207 ARG A N 1
ATOM 1546 C CA . ARG A 1 207 ? -4.365 7.133 16.816 1.00 95.75 207 ARG A CA 1
ATOM 1547 C C . ARG A 1 207 ? -4.963 6.625 15.515 1.00 95.75 207 ARG A C 1
ATOM 1549 O O . ARG A 1 207 ? -4.558 5.581 15.019 1.00 95.75 207 ARG A O 1
ATOM 1556 N N . HIS A 1 208 ? -5.900 7.368 14.938 1.00 95.81 208 HIS A N 1
ATOM 1557 C CA . HIS A 1 208 ? -6.441 7.054 13.615 1.00 95.81 208 HIS A CA 1
ATOM 1558 C C . HIS A 1 208 ? -5.446 7.465 12.522 1.00 95.81 208 HIS A C 1
ATOM 1560 O O . HIS A 1 208 ? -4.952 8.591 12.530 1.00 95.81 208 HIS A O 1
ATOM 1566 N N . LEU A 1 209 ? -5.124 6.544 11.611 1.00 95.19 209 LEU A N 1
ATOM 1567 C CA . LEU A 1 209 ? -4.157 6.767 10.527 1.00 95.19 209 LEU A CA 1
ATOM 1568 C C . LEU A 1 209 ? -4.836 7.068 9.192 1.00 95.19 209 LEU A C 1
ATOM 1570 O O . LEU A 1 209 ? -4.261 7.780 8.373 1.00 95.19 209 LEU A O 1
ATOM 1574 N N . GLY A 1 210 ? -6.041 6.535 8.979 1.00 94.50 210 GLY A N 1
ATOM 1575 C CA . GLY A 1 210 ? -6.797 6.725 7.748 1.00 94.50 210 GLY A CA 1
ATOM 1576 C C . GLY A 1 210 ? -7.776 5.592 7.453 1.00 94.50 210 GLY A C 1
ATOM 1577 O O . GLY A 1 210 ? -8.142 4.800 8.328 1.00 94.50 210 GLY A O 1
ATOM 1578 N N . GLU A 1 211 ? -8.234 5.550 6.209 1.00 94.25 211 GLU A N 1
ATOM 1579 C CA . GLU A 1 211 ? -9.176 4.565 5.689 1.00 94.25 211 GLU A CA 1
ATOM 1580 C C . GLU A 1 211 ? -8.556 3.866 4.475 1.00 94.25 211 GLU A C 1
ATOM 1582 O O . GLU A 1 211 ? -8.217 4.519 3.493 1.00 94.25 211 GLU A O 1
ATOM 1587 N N . LEU A 1 212 ? -8.401 2.546 4.558 1.00 93.81 212 LEU A N 1
ATOM 1588 C CA . LEU A 1 212 ? -8.005 1.707 3.440 1.00 93.81 212 LEU A CA 1
ATOM 1589 C C . LEU A 1 212 ? -9.199 1.440 2.516 1.00 93.81 212 LEU A C 1
ATOM 1591 O O . LEU A 1 212 ? -10.330 1.273 2.995 1.00 93.81 212 LEU A O 1
ATOM 1595 N N . PRO A 1 213 ? -8.947 1.341 1.203 1.00 89.75 213 PRO A N 1
ATOM 1596 C CA . PRO A 1 213 ? -9.990 1.145 0.211 1.00 89.75 213 PRO A CA 1
ATOM 1597 C C . PRO A 1 213 ? -10.612 -0.252 0.261 1.00 89.75 213 PRO A C 1
ATOM 1599 O O . PRO A 1 213 ? -11.797 -0.381 -0.039 1.00 89.75 213 PRO A O 1
ATOM 1602 N N . ASP A 1 214 ? -9.850 -1.259 0.676 1.00 89.81 214 ASP A N 1
ATOM 1603 C CA . ASP A 1 214 ? -10.326 -2.615 0.924 1.00 89.81 214 ASP A CA 1
ATOM 1604 C C . ASP A 1 214 ? -9.510 -3.263 2.055 1.00 89.81 214 ASP A C 1
ATOM 1606 O O . ASP A 1 214 ? -8.593 -2.653 2.622 1.00 89.81 214 ASP A O 1
ATOM 1610 N N . ARG A 1 215 ? -9.852 -4.497 2.429 1.00 88.75 215 ARG A N 1
ATOM 1611 C CA . ARG A 1 215 ? -9.093 -5.270 3.408 1.00 88.75 215 ARG A CA 1
ATOM 1612 C C . ARG A 1 215 ? -7.637 -5.453 2.949 1.00 88.75 215 ARG A C 1
ATOM 1614 O O . ARG A 1 215 ? -7.399 -5.759 1.777 1.00 88.75 215 ARG A O 1
ATOM 1621 N N . PRO A 1 216 ? -6.665 -5.360 3.873 1.00 92.12 216 PRO A N 1
ATOM 1622 C CA . PRO A 1 216 ? -5.303 -5.807 3.607 1.00 92.12 216 PRO A CA 1
ATOM 1623 C C . PRO A 1 216 ? -5.295 -7.240 3.059 1.00 92.12 216 PRO A C 1
ATOM 1625 O O . PRO A 1 216 ? -5.939 -8.126 3.627 1.00 92.12 216 PRO A O 1
ATOM 1628 N N . LYS A 1 217 ? -4.574 -7.474 1.961 1.00 90.62 217 LYS A N 1
ATOM 1629 C CA . LYS A 1 217 ? -4.314 -8.823 1.431 1.00 90.62 217 LYS A CA 1
ATOM 1630 C C . LYS A 1 217 ? -2.979 -9.356 1.926 1.00 90.62 217 LYS A C 1
ATOM 1632 O O . LYS A 1 217 ? -2.863 -10.545 2.214 1.00 90.62 217 LYS A O 1
ATOM 1637 N N . GLN A 1 218 ? -1.974 -8.485 1.978 1.00 91.00 218 GLN A N 1
ATOM 1638 C CA . GLN A 1 218 ? -0.605 -8.818 2.358 1.00 91.00 218 GLN A CA 1
ATOM 1639 C C . GLN A 1 218 ? 0.043 -7.643 3.094 1.00 91.00 218 GLN A C 1
ATOM 1641 O O . GLN A 1 218 ? -0.324 -6.485 2.882 1.00 91.00 218 GLN A O 1
ATOM 1646 N N . TYR A 1 219 ? 1.017 -7.975 3.936 1.00 91.88 219 TYR A N 1
ATOM 1647 C CA . TYR A 1 219 ? 1.846 -7.042 4.691 1.00 91.88 219 TYR A CA 1
ATOM 1648 C C . TYR A 1 219 ? 3.286 -7.230 4.244 1.00 91.88 219 TYR A C 1
ATOM 1650 O O . TYR A 1 219 ? 3.759 -8.370 4.172 1.00 91.88 219 TYR A O 1
ATOM 1658 N N . VAL A 1 220 ? 3.958 -6.136 3.924 1.00 91.44 220 VAL A N 1
ATOM 1659 C CA . VAL A 1 220 ? 5.336 -6.141 3.437 1.00 91.44 220 VAL A CA 1
ATOM 1660 C C . VAL A 1 220 ? 6.154 -5.146 4.242 1.00 91.44 220 VAL A C 1
ATOM 1662 O O . VAL A 1 220 ? 5.589 -4.282 4.903 1.00 91.44 220 VAL A O 1
ATOM 1665 N N . ASP A 1 221 ? 7.467 -5.324 4.226 1.00 89.38 221 ASP A N 1
ATOM 1666 C CA . ASP A 1 221 ? 8.397 -4.354 4.786 1.00 89.38 221 ASP A CA 1
ATOM 1667 C C . ASP A 1 221 ? 9.373 -3.935 3.684 1.00 89.38 221 ASP A C 1
ATOM 1669 O O . ASP A 1 221 ? 10.240 -4.708 3.251 1.00 89.38 221 ASP A O 1
ATOM 1673 N N . VAL A 1 222 ? 9.142 -2.739 3.153 1.00 85.19 222 VAL A N 1
ATOM 1674 C CA . VAL A 1 222 ? 9.966 -2.143 2.102 1.00 85.19 222 VAL A CA 1
ATOM 1675 C C . VAL A 1 222 ? 11.120 -1.345 2.698 1.00 85.19 222 VAL A C 1
ATOM 1677 O O . VAL A 1 222 ? 12.216 -1.380 2.138 1.00 85.19 222 VAL A O 1
ATOM 1680 N N . ASP A 1 223 ? 10.880 -0.652 3.810 1.00 78.25 223 ASP A N 1
ATOM 1681 C CA . ASP A 1 223 ? 11.774 0.383 4.339 1.00 78.25 223 ASP A CA 1
ATOM 1682 C C . ASP A 1 223 ? 12.544 -0.041 5.609 1.00 78.25 223 ASP A C 1
ATOM 1684 O O . ASP A 1 223 ? 13.447 0.674 6.047 1.00 78.25 223 ASP A O 1
ATOM 1688 N N . GLY A 1 224 ? 12.256 -1.218 6.171 1.00 79.69 224 GLY A N 1
ATOM 1689 C CA . GLY A 1 224 ? 12.824 -1.675 7.442 1.00 79.69 224 GLY A CA 1
ATOM 1690 C C . GLY A 1 224 ? 12.164 -1.015 8.655 1.00 79.69 224 GLY A C 1
ATOM 1691 O O . GLY A 1 224 ? 12.796 -0.898 9.709 1.00 79.69 224 GLY A O 1
ATOM 1692 N N . ASP A 1 225 ? 10.929 -0.539 8.493 1.00 79.94 225 ASP A N 1
ATOM 1693 C CA . ASP A 1 225 ? 10.178 0.171 9.524 1.00 79.94 225 ASP A CA 1
ATOM 1694 C C . ASP A 1 225 ? 9.462 -0.816 10.467 1.00 79.94 225 ASP A C 1
ATOM 1696 O O . ASP A 1 225 ? 9.181 -1.972 10.156 1.00 79.94 225 ASP A O 1
ATOM 1700 N N . ASP A 1 226 ? 9.103 -0.351 11.662 1.00 82.50 226 ASP A N 1
ATOM 1701 C CA . ASP A 1 226 ? 8.348 -1.141 12.647 1.00 82.50 226 ASP A CA 1
ATOM 1702 C C . ASP A 1 226 ? 6.831 -1.202 12.357 1.00 82.50 226 ASP A C 1
ATOM 1704 O O . ASP A 1 226 ? 6.063 -1.742 13.158 1.00 82.50 226 ASP A O 1
ATOM 1708 N N . LEU A 1 227 ? 6.389 -0.665 11.215 1.00 89.75 227 LEU A N 1
ATOM 1709 C CA . LEU A 1 227 ? 5.035 -0.793 10.683 1.00 89.75 227 LEU A CA 1
ATOM 1710 C C . LEU A 1 227 ? 5.096 -1.359 9.261 1.00 89.75 227 LEU A C 1
ATOM 1712 O O . LEU A 1 227 ? 5.935 -0.917 8.486 1.00 89.75 227 LEU A O 1
ATOM 1716 N N . PRO A 1 228 ? 4.186 -2.274 8.887 1.00 91.69 228 PRO A N 1
ATOM 1717 C CA . PRO A 1 228 ? 4.164 -2.813 7.536 1.00 91.69 228 PRO A CA 1
ATOM 1718 C C . PRO A 1 228 ? 3.612 -1.794 6.544 1.00 91.69 228 PRO A C 1
ATOM 1720 O O . PRO A 1 228 ? 2.632 -1.103 6.848 1.00 91.69 228 PRO A O 1
ATOM 1723 N N . GLU A 1 229 ? 4.093 -1.823 5.306 1.00 93.44 229 GLU A N 1
ATOM 1724 C CA . GLU A 1 229 ? 3.256 -1.421 4.182 1.00 93.44 229 GLU A CA 1
ATOM 1725 C C . GLU A 1 229 ? 2.193 -2.490 3.904 1.00 93.44 229 GLU A C 1
ATOM 1727 O O . GLU A 1 229 ? 2.380 -3.694 4.118 1.00 93.44 229 GLU A O 1
ATOM 1732 N N . VAL A 1 230 ? 1.043 -2.052 3.401 1.00 94.31 230 VAL A N 1
ATOM 1733 C CA . VAL A 1 230 ? -0.099 -2.920 3.119 1.00 94.31 230 VAL A CA 1
ATOM 1734 C C . VAL A 1 230 ? -0.416 -2.929 1.640 1.00 94.31 230 VAL A C 1
ATOM 1736 O O . VAL A 1 230 ? -0.604 -1.882 1.025 1.00 94.31 230 VAL A O 1
ATOM 1739 N N . ILE A 1 231 ? -0.566 -4.136 1.102 1.00 92.44 231 ILE A N 1
ATOM 1740 C CA . ILE A 1 231 ? -1.097 -4.357 -0.238 1.00 92.44 231 ILE A CA 1
ATOM 1741 C C . ILE A 1 231 ? -2.608 -4.563 -0.128 1.00 92.44 231 ILE A C 1
ATOM 1743 O O . ILE A 1 231 ? -3.072 -5.485 0.556 1.00 92.44 231 ILE A O 1
ATOM 1747 N N . THR A 1 232 ? -3.373 -3.723 -0.819 1.00 90.69 232 THR A N 1
ATOM 1748 C CA . THR A 1 232 ? -4.811 -3.901 -1.048 1.00 90.69 232 THR A CA 1
ATOM 1749 C C . THR A 1 232 ? -5.066 -4.239 -2.508 1.00 90.69 232 THR A C 1
ATOM 1751 O O . THR A 1 232 ? -4.350 -3.784 -3.395 1.00 90.69 232 THR A O 1
ATOM 1754 N N . ASP A 1 233 ? -6.111 -5.017 -2.748 1.00 86.56 233 ASP A N 1
ATOM 1755 C CA . ASP A 1 233 ? -6.549 -5.437 -4.076 1.00 86.56 233 ASP A CA 1
ATOM 1756 C C . ASP A 1 233 ? -8.066 -5.318 -4.087 1.00 86.56 233 ASP A C 1
ATOM 1758 O O . ASP A 1 233 ? -8.756 -6.166 -3.507 1.00 86.56 233 ASP A O 1
ATOM 1762 N N . THR A 1 234 ? -8.524 -4.187 -4.620 1.00 79.69 234 THR A N 1
ATOM 1763 C CA . THR A 1 234 ? -9.933 -3.799 -4.614 1.00 79.69 234 THR A CA 1
ATOM 1764 C C . THR A 1 234 ? -10.609 -4.407 -5.831 1.00 79.69 234 THR A C 1
ATOM 1766 O O . THR A 1 234 ? -10.096 -4.290 -6.941 1.00 79.69 234 THR A O 1
ATOM 1769 N N . GLU A 1 235 ? -11.781 -5.008 -5.640 1.00 72.31 235 GLU A N 1
ATOM 1770 C CA . GLU A 1 235 ? -12.599 -5.465 -6.762 1.00 72.31 235 GLU A CA 1
ATOM 1771 C C . GLU A 1 235 ? -13.051 -4.256 -7.596 1.00 72.31 235 GLU A C 1
ATOM 1773 O O . GLU A 1 235 ? -13.812 -3.403 -7.133 1.00 72.31 235 GLU A O 1
ATOM 1778 N N . CYS A 1 236 ? -12.544 -4.178 -8.822 1.00 71.50 236 CYS A N 1
ATOM 1779 C CA . CYS A 1 236 ? -12.887 -3.172 -9.817 1.00 71.50 236 CYS A CA 1
ATOM 1780 C C . CYS A 1 236 ? -12.980 -3.830 -11.199 1.00 71.50 236 CYS A C 1
ATOM 1782 O O . CYS A 1 236 ? -12.571 -4.981 -11.371 1.00 71.50 236 CYS A O 1
ATOM 1784 N N . ASP A 1 237 ? -13.511 -3.114 -12.189 1.00 68.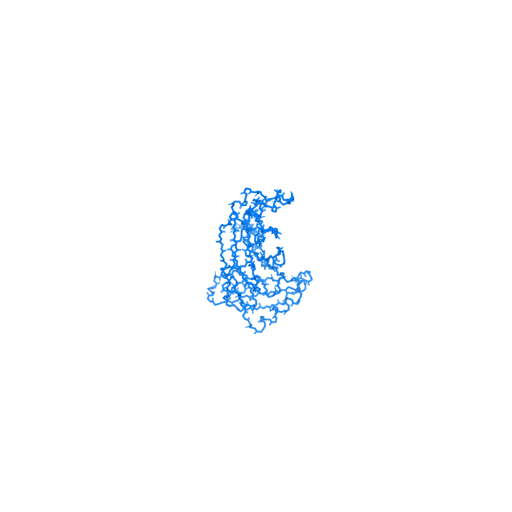62 237 ASP A N 1
ATOM 1785 C CA . ASP A 1 237 ? -13.520 -3.560 -13.587 1.00 68.62 237 ASP A CA 1
ATOM 1786 C C . ASP A 1 237 ? -12.097 -3.541 -14.182 1.00 68.62 237 ASP A C 1
ATOM 1788 O O . ASP A 1 237 ? -11.738 -2.631 -14.916 1.00 68.62 237 ASP A O 1
ATOM 1792 N N . GLY A 1 238 ? -11.229 -4.475 -13.785 1.00 71.62 238 GLY A N 1
ATOM 1793 C CA . GLY A 1 238 ? -9.822 -4.509 -14.187 1.00 71.62 238 GLY A CA 1
ATOM 1794 C C . GLY A 1 238 ? -8.890 -4.907 -13.044 1.00 71.62 238 GLY A C 1
ATOM 1795 O O . GLY A 1 238 ? -9.184 -5.826 -12.279 1.00 71.62 238 GLY A O 1
ATOM 1796 N N . ILE A 1 239 ? -7.740 -4.234 -12.942 1.00 72.56 239 ILE A N 1
ATOM 1797 C CA . ILE A 1 239 ? -6.769 -4.433 -11.854 1.00 72.56 239 ILE A CA 1
ATOM 1798 C C . ILE A 1 239 ? -6.673 -3.151 -11.031 1.00 72.56 239 ILE A C 1
ATOM 1800 O O . ILE A 1 239 ? -6.335 -2.105 -11.580 1.00 72.56 239 ILE A O 1
ATOM 1804 N N . CYS A 1 240 ? -6.920 -3.260 -9.721 1.00 81.56 240 CYS A N 1
ATOM 1805 C CA . CYS A 1 240 ? -6.821 -2.158 -8.763 1.00 81.56 240 CYS A CA 1
ATOM 1806 C C . CYS A 1 240 ? -6.015 -2.586 -7.535 1.00 81.56 240 CYS A C 1
ATOM 1808 O O . CYS A 1 240 ? -6.549 -2.796 -6.439 1.00 81.56 240 CYS A O 1
ATOM 1810 N N . VAL A 1 241 ? -4.706 -2.732 -7.739 1.00 87.38 241 VAL A N 1
ATOM 1811 C CA . VAL A 1 241 ? -3.765 -3.090 -6.675 1.00 87.38 241 VAL A CA 1
ATOM 1812 C C . VAL A 1 241 ? -3.035 -1.846 -6.205 1.00 87.38 241 VAL A C 1
ATOM 1814 O O . VAL A 1 241 ? -2.519 -1.069 -7.006 1.00 87.38 241 VAL A O 1
ATOM 1817 N N . GLN A 1 242 ? -2.972 -1.679 -4.890 1.00 90.69 242 GLN A N 1
ATOM 1818 C CA . GLN A 1 242 ? -2.383 -0.509 -4.260 1.00 90.69 242 GLN A CA 1
ATOM 1819 C C . GLN A 1 242 ? -1.484 -0.917 -3.094 1.00 90.69 242 GLN A C 1
ATOM 1821 O O . GLN A 1 242 ? -1.796 -1.853 -2.356 1.00 90.69 242 GLN A O 1
ATOM 1826 N N . LEU A 1 243 ? -0.381 -0.195 -2.927 1.00 93.44 243 LEU A N 1
ATOM 1827 C CA . LEU A 1 243 ? 0.533 -0.292 -1.796 1.00 93.44 243 LEU A CA 1
ATOM 1828 C C . LEU A 1 243 ? 0.393 0.961 -0.935 1.00 93.44 243 LEU A C 1
ATOM 1830 O O . LEU A 1 243 ? 0.531 2.076 -1.437 1.00 93.44 243 LEU A O 1
ATOM 1834 N N . TRP A 1 244 ? 0.169 0.777 0.359 1.00 94.50 244 TRP A N 1
ATOM 1835 C CA . TRP A 1 244 ? -0.068 1.847 1.322 1.00 94.50 244 TRP A CA 1
ATOM 1836 C C . TRP A 1 244 ? 0.971 1.818 2.441 1.00 94.50 244 TRP A C 1
ATOM 1838 O O . TRP A 1 244 ? 1.281 0.744 2.948 1.00 94.50 244 TRP A O 1
ATOM 1848 N N . THR A 1 245 ? 1.447 2.985 2.875 1.00 93.19 245 THR A N 1
ATOM 1849 C CA . THR A 1 245 ? 2.247 3.142 4.104 1.00 93.19 245 THR A CA 1
ATOM 1850 C C . THR A 1 245 ? 1.441 3.847 5.190 1.00 93.19 245 THR A C 1
ATOM 1852 O O . THR A 1 245 ? 0.450 4.516 4.897 1.00 93.19 245 THR A O 1
ATOM 1855 N N . PHE A 1 246 ? 1.874 3.715 6.445 1.00 90.44 246 PHE A N 1
ATOM 1856 C CA . PHE A 1 246 ? 1.260 4.355 7.613 1.00 90.44 246 PHE A CA 1
ATOM 1857 C C . PHE A 1 246 ? 2.189 5.334 8.347 1.00 90.44 246 PHE A C 1
ATOM 1859 O O . PHE A 1 246 ? 1.793 5.893 9.377 1.00 90.44 246 PHE A O 1
ATOM 1866 N N . SER A 1 247 ? 3.409 5.548 7.849 1.00 82.06 247 SER A N 1
ATOM 1867 C CA . SER A 1 247 ? 4.423 6.395 8.481 1.00 82.06 247 SER A CA 1
ATOM 1868 C C . SER A 1 247 ? 4.593 7.704 7.693 1.00 82.06 247 SER A C 1
ATOM 1870 O O . SER A 1 247 ? 5.014 7.659 6.541 1.00 82.06 247 SER A O 1
ATOM 1872 N N . PRO A 1 248 ? 4.247 8.890 8.249 1.00 77.38 248 PRO A N 1
ATOM 1873 C CA . PRO A 1 248 ? 3.662 9.157 9.573 1.00 77.38 248 PRO A CA 1
ATOM 1874 C C . PRO A 1 248 ? 2.125 9.015 9.638 1.00 77.38 248 PRO A C 1
ATOM 1876 O O . PRO A 1 248 ? 1.540 9.137 10.726 1.00 77.38 248 PRO A O 1
ATOM 1879 N N . ARG A 1 249 ? 1.470 8.830 8.484 1.00 85.81 249 ARG A N 1
ATOM 1880 C CA . ARG A 1 249 ? 0.015 8.692 8.285 1.00 85.81 249 ARG A CA 1
ATOM 1881 C C . ARG A 1 249 ? -0.260 7.733 7.125 1.00 85.81 249 ARG A C 1
ATOM 1883 O O . ARG A 1 249 ? 0.676 7.361 6.429 1.00 85.81 249 ARG A O 1
ATOM 1890 N N . LEU A 1 250 ? -1.529 7.389 6.890 1.00 92.00 250 LEU A N 1
ATOM 1891 C CA . LEU A 1 250 ? -1.903 6.611 5.711 1.00 92.00 250 LEU A CA 1
ATOM 1892 C C . LEU A 1 250 ? -1.601 7.387 4.417 1.00 92.00 250 LEU A C 1
ATOM 1894 O O . LEU A 1 250 ? -2.156 8.469 4.207 1.00 92.00 250 LEU A O 1
ATOM 1898 N N . GLU A 1 251 ? -0.770 6.820 3.548 1.00 92.44 251 GLU A N 1
ATOM 1899 C CA . GLU A 1 251 ? -0.462 7.361 2.222 1.00 92.44 251 GLU A CA 1
ATOM 1900 C C . GLU A 1 251 ? -0.354 6.243 1.177 1.00 92.44 251 GLU A C 1
ATOM 1902 O O . GLU A 1 251 ? 0.178 5.167 1.447 1.00 92.44 251 GLU A O 1
ATOM 1907 N N . LEU A 1 252 ? -0.867 6.517 -0.024 1.00 90.94 252 LEU A N 1
ATOM 1908 C CA . LEU A 1 252 ? -0.725 5.658 -1.194 1.00 90.94 252 LEU A CA 1
ATOM 1909 C C . LEU A 1 252 ? 0.697 5.787 -1.754 1.00 90.94 252 LEU A C 1
ATOM 1911 O O . LEU A 1 252 ? 1.093 6.862 -2.217 1.00 90.94 252 LEU A O 1
ATOM 1915 N N . LEU A 1 253 ? 1.451 4.690 -1.713 1.00 91.31 253 LEU A N 1
ATOM 1916 C CA . LEU A 1 253 ? 2.802 4.609 -2.260 1.00 91.31 253 LEU A CA 1
ATOM 1917 C C . LEU A 1 253 ? 2.807 4.195 -3.721 1.00 91.31 253 LEU A C 1
ATOM 1919 O O . LEU A 1 253 ? 3.548 4.774 -4.503 1.00 91.31 253 LEU A O 1
ATOM 1923 N N . VAL A 1 254 ? 2.025 3.184 -4.086 1.00 90.69 254 VAL A N 1
ATOM 1924 C CA . VAL A 1 254 ? 1.948 2.700 -5.465 1.00 90.69 254 VAL A CA 1
ATOM 1925 C C . VAL A 1 254 ? 0.512 2.352 -5.780 1.00 90.69 254 VAL A C 1
ATOM 1927 O O . VAL A 1 254 ? -0.162 1.715 -4.976 1.00 90.69 254 VAL A O 1
ATOM 1930 N N . GLU A 1 255 ? 0.069 2.731 -6.963 1.00 88.88 255 GLU A N 1
ATOM 1931 C CA . GLU A 1 255 ? -1.194 2.314 -7.544 1.00 88.88 255 GLU A CA 1
ATOM 1932 C C . GLU A 1 255 ? -0.937 1.703 -8.912 1.00 88.88 255 GLU A C 1
ATOM 1934 O O . GLU A 1 255 ? -0.083 2.169 -9.670 1.00 88.88 255 GLU A O 1
ATOM 1939 N N . LEU A 1 256 ? -1.678 0.645 -9.214 1.00 82.06 256 LEU A N 1
ATOM 1940 C CA . LEU A 1 256 ? -1.899 0.191 -10.572 1.00 82.06 256 LEU A CA 1
ATOM 1941 C C . LEU A 1 256 ? -3.392 0.265 -10.851 1.00 82.06 256 LEU A C 1
ATOM 1943 O O . LEU A 1 256 ? -4.184 -0.332 -10.117 1.00 82.06 256 LEU A O 1
ATOM 1947 N N . GLY A 1 257 ? -3.725 0.951 -11.937 1.00 71.94 257 GLY A N 1
ATOM 1948 C CA . GLY A 1 257 ? -5.059 0.986 -12.505 1.00 71.94 257 GLY A CA 1
ATOM 1949 C C . GLY A 1 257 ? -5.026 0.559 -13.967 1.00 71.94 257 GLY A C 1
ATOM 1950 O O . GLY A 1 257 ? -4.078 0.833 -14.706 1.00 71.94 257 GLY A O 1
ATOM 1951 N N . GLY A 1 258 ? -6.081 -0.117 -14.404 1.00 64.62 258 GLY A N 1
ATOM 1952 C CA . GLY A 1 258 ? -6.344 -0.251 -15.828 1.00 64.62 258 GLY A CA 1
ATOM 1953 C C . GLY A 1 258 ? -7.512 -1.171 -16.130 1.00 64.62 258 GLY A C 1
ATOM 1954 O O . GLY A 1 258 ? -7.528 -2.319 -15.676 1.00 64.62 258 GLY A O 1
ATOM 1955 N N . HIS A 1 259 ? -8.410 -0.674 -16.974 1.00 53.41 259 HIS A N 1
ATOM 1956 C CA . HIS A 1 259 ? -9.526 -1.396 -17.584 1.00 53.41 259 HIS A CA 1
ATOM 1957 C C . HIS A 1 259 ? -9.024 -2.273 -18.737 1.00 53.41 259 HIS A C 1
ATOM 1959 O O . HIS A 1 259 ? -8.153 -1.796 -19.501 1.00 53.41 259 HIS A O 1
#

Foldseek 3Di:
DDDDDDDDDDDDDDPPPPPPPPPPDDDDAWEKEFADQQKIKDKAAPPQSWHKYWYPAQVSVVVVQVLLVVQQWKAFPPVLATWHKDWDWDDPVPRDPHTTIITMYIYHPPHDNPDMDITIIGSDRFDPFDKDKDQDDPLRLQQVVVVLVVDVPVCVFAPNVQSNRWMWIFGPVDDKIKIKGFTDWDDDPWFTATKIWIWIDDGNHIDTQGIDRHDFPDWTGHPPDRGTWTWDWTRGPATWIWTWDQVVGTDTRMTIDDD

pLDDT: mean 80.65, std 19.29, range [26.97, 97.81]

Secondary structure (DSSP, 8-state):
---------------------------PPPEEEESSTTEEEEEE-SS--PEEEEESSHHHHHHHHHHHHTT-EEEETTTTEEEEEEEEEPPTTTS-SSSPEEEEEEE-TT--TT--EEEEEESSPPB---EEEEEPPHHHHHHHHHHHHH-TTGGGTS-HHHHTT-EEEEETT---EEEEEEEEEEE-SSBEEEEEEEEEEETTEEEEEEEESS-EEEEEBSS--SS-EEEEE--BSSEEEEEEE-SSS-EEEEEEEE-

Radius of gyration: 26.11 Å; chains: 1; bounding box: 65×37×108 Å